Protein AF-A0A3B0Y5U3-F1 (afdb_monomer_lite)

Structure (mmCIF, N/CA/C/O backbone):
data_AF-A0A3B0Y5U3-F1
#
_entry.id   AF-A0A3B0Y5U3-F1
#
loop_
_atom_site.group_PDB
_atom_site.id
_atom_site.type_symbol
_atom_site.label_atom_id
_atom_site.label_alt_id
_atom_site.label_comp_id
_atom_site.label_asym_id
_atom_site.label_entity_id
_atom_site.label_seq_id
_atom_site.pdbx_PDB_ins_code
_atom_site.Cartn_x
_atom_site.Cartn_y
_atom_site.Cartn_z
_atom_site.occupancy
_atom_site.B_iso_or_equiv
_atom_site.auth_seq_id
_atom_site.auth_comp_id
_atom_site.auth_asym_id
_atom_site.auth_atom_id
_atom_site.pdbx_PDB_model_num
ATOM 1 N N . VAL A 1 1 ? -15.362 -13.382 -1.151 1.00 87.19 1 VAL A N 1
ATOM 2 C CA . VAL A 1 1 ? -14.802 -12.155 -0.515 1.00 87.19 1 VAL A CA 1
ATOM 3 C C . VAL A 1 1 ? -15.696 -11.663 0.615 1.00 87.19 1 VAL A C 1
ATOM 5 O O . VAL A 1 1 ? -15.343 -11.903 1.756 1.00 87.19 1 VAL A O 1
ATOM 8 N N . TYR A 1 2 ? -16.837 -11.000 0.360 1.00 92.44 2 TYR A N 1
ATOM 9 C CA . TYR A 1 2 ? -17.697 -10.547 1.468 1.00 92.44 2 TYR A CA 1
ATOM 10 C C . TYR A 1 2 ? -18.599 -11.666 1.997 1.00 92.44 2 TYR A C 1
ATOM 12 O O . TYR A 1 2 ? -18.431 -12.094 3.129 1.00 92.44 2 TYR A O 1
ATOM 20 N N . VAL A 1 3 ? -19.533 -12.159 1.175 1.00 92.25 3 VAL A N 1
ATOM 21 C CA . VAL A 1 3 ? -20.562 -13.111 1.629 1.00 92.25 3 VAL A CA 1
ATOM 22 C C . VAL A 1 3 ? -19.936 -14.424 2.082 1.00 92.25 3 VAL A C 1
ATOM 24 O O . VAL A 1 3 ? -20.122 -14.803 3.230 1.00 92.25 3 VAL A O 1
ATOM 27 N N . ASP A 1 4 ? -19.144 -15.066 1.223 1.00 89.12 4 ASP A N 1
ATOM 28 C CA . ASP A 1 4 ? -18.605 -16.409 1.488 1.00 89.12 4 ASP A CA 1
ATOM 29 C C . ASP A 1 4 ? -17.658 -16.474 2.699 1.00 89.12 4 ASP A C 1
ATOM 31 O O . ASP A 1 4 ? -17.556 -17.520 3.330 1.00 89.12 4 ASP A O 1
ATOM 35 N N . ASP A 1 5 ? -17.009 -15.356 3.052 1.00 88.31 5 ASP A N 1
ATOM 36 C CA . ASP A 1 5 ? -15.954 -15.323 4.071 1.00 88.31 5 ASP A CA 1
ATOM 37 C C . ASP A 1 5 ? -16.264 -14.321 5.192 1.00 88.31 5 ASP A C 1
ATOM 39 O O . ASP A 1 5 ? -16.547 -14.709 6.325 1.00 88.31 5 ASP A O 1
ATOM 43 N N . TYR A 1 6 ? -16.251 -13.015 4.892 1.00 89.31 6 TYR A N 1
ATOM 44 C CA . TYR A 1 6 ? -16.416 -11.966 5.904 1.00 89.31 6 TYR A CA 1
ATOM 45 C C . TYR A 1 6 ? -17.769 -12.042 6.625 1.00 89.31 6 TYR A C 1
ATOM 47 O O . TYR A 1 6 ? -17.821 -11.880 7.845 1.00 89.31 6 TYR A O 1
ATOM 55 N N . ASP A 1 7 ? -18.868 -12.310 5.910 1.00 90.31 7 ASP A N 1
ATOM 56 C CA . ASP A 1 7 ? -20.219 -12.349 6.482 1.00 90.31 7 ASP A CA 1
ATOM 57 C C . ASP A 1 7 ? -20.705 -13.754 6.877 1.00 90.31 7 ASP A C 1
ATOM 59 O O . ASP A 1 7 ? -21.615 -13.885 7.698 1.00 90.31 7 ASP A O 1
ATOM 63 N N . THR A 1 8 ? -20.019 -14.805 6.429 1.00 89.06 8 THR A N 1
ATOM 64 C CA . THR A 1 8 ? -20.356 -16.188 6.784 1.00 89.06 8 THR A CA 1
ATOM 65 C C . THR A 1 8 ? -19.788 -16.584 8.159 1.00 89.06 8 THR A C 1
ATOM 67 O O . THR A 1 8 ? -18.607 -16.356 8.442 1.00 89.06 8 THR A O 1
ATOM 70 N N . PRO A 1 9 ? -20.595 -17.186 9.058 1.00 86.12 9 PRO A N 1
ATOM 71 C CA . PRO A 1 9 ? -20.098 -17.770 10.304 1.00 86.12 9 PRO A CA 1
ATOM 72 C C . PRO A 1 9 ? -19.069 -18.879 10.050 1.00 86.12 9 PRO A C 1
ATOM 74 O O . PRO A 1 9 ? -19.321 -19.794 9.272 1.00 86.12 9 PRO A O 1
ATOM 77 N N . GLY A 1 10 ? -17.919 -18.808 10.726 1.00 84.69 10 GLY A N 1
ATOM 78 C CA . GLY A 1 10 ? -16.802 -19.738 10.516 1.00 84.69 10 GLY A CA 1
ATOM 79 C C . GLY A 1 10 ? -15.956 -19.457 9.268 1.00 84.69 10 GLY A C 1
ATOM 80 O O . GLY A 1 10 ? -14.992 -20.178 9.037 1.00 84.69 10 GLY A O 1
ATOM 81 N N . GLY A 1 11 ? -16.290 -18.424 8.484 1.00 88.06 11 GLY A N 1
ATOM 82 C CA . GLY A 1 11 ? -15.459 -17.950 7.380 1.00 88.06 11 GLY A CA 1
ATOM 83 C C . GLY A 1 11 ? -14.202 -17.221 7.861 1.00 88.06 11 GLY A C 1
ATOM 84 O O . GLY A 1 11 ? -14.152 -16.696 8.978 1.00 88.06 11 GLY A O 1
ATOM 85 N N . GLU A 1 12 ? -13.190 -17.167 6.996 1.00 90.12 12 GLU A N 1
ATOM 86 C CA . GLU A 1 12 ? -11.908 -16.512 7.263 1.00 90.12 12 GLU A CA 1
ATOM 87 C C . GLU A 1 12 ? -11.797 -15.217 6.439 1.00 90.12 12 GLU A C 1
ATOM 89 O O . GLU A 1 12 ? -11.626 -15.278 5.222 1.00 90.12 12 GLU A O 1
ATOM 94 N N . PRO A 1 13 ? -11.888 -14.022 7.059 1.00 92.50 13 PRO A N 1
ATOM 95 C CA . PRO A 1 13 ? -11.830 -12.758 6.332 1.00 92.50 13 PRO A CA 1
ATOM 96 C C . PRO A 1 13 ? -10.575 -12.613 5.465 1.00 92.50 13 PRO A C 1
ATOM 98 O O . PRO A 1 13 ? -9.446 -12.736 5.946 1.00 92.50 13 PRO A O 1
ATOM 101 N N . VAL A 1 14 ? -10.771 -12.275 4.190 1.00 95.00 14 VAL A N 1
ATOM 102 C CA . VAL A 1 14 ? -9.668 -11.995 3.263 1.00 95.00 14 VAL A CA 1
ATOM 103 C C . VAL A 1 14 ? -8.960 -10.703 3.685 1.00 95.00 14 VAL A C 1
ATOM 105 O O . VAL A 1 14 ? -9.567 -9.635 3.712 1.00 95.00 14 VAL A O 1
ATOM 108 N N . SER A 1 15 ? -7.659 -10.776 3.979 1.00 93.62 15 SER A N 1
ATOM 109 C CA . SER A 1 15 ? -6.876 -9.624 4.464 1.00 93.62 15 SER A CA 1
ATOM 110 C C . SER A 1 15 ? -6.509 -8.608 3.380 1.00 93.62 15 SER A C 1
ATOM 112 O O . SER A 1 15 ? -6.455 -7.413 3.651 1.00 93.62 15 SER A O 1
ATOM 114 N N . VAL A 1 16 ? -6.212 -9.071 2.165 1.00 96.56 16 VAL A N 1
ATOM 115 C CA . VAL A 1 16 ? -5.767 -8.225 1.049 1.00 96.56 16 VAL A CA 1
ATOM 116 C C . VAL A 1 16 ? -6.111 -8.887 -0.285 1.00 96.56 16 VAL A C 1
ATOM 118 O O . VAL A 1 16 ? -5.995 -10.105 -0.424 1.00 96.56 16 VAL A O 1
ATOM 121 N N . MET A 1 17 ? -6.502 -8.092 -1.277 1.00 97.44 17 MET A N 1
ATOM 122 C CA . MET A 1 17 ? -6.703 -8.526 -2.659 1.00 97.44 17 MET A CA 1
ATOM 123 C C . MET A 1 17 ? -5.540 -8.048 -3.529 1.00 97.44 17 MET A C 1
ATOM 125 O O . MET A 1 17 ? -5.291 -6.851 -3.645 1.00 97.44 17 MET A O 1
ATOM 129 N N . ILE A 1 18 ? -4.837 -8.981 -4.170 1.00 97.88 18 ILE A N 1
ATOM 130 C CA . ILE A 1 18 ? -3.712 -8.678 -5.063 1.00 97.88 18 ILE A CA 1
ATOM 131 C C . ILE A 1 18 ? -4.155 -8.898 -6.501 1.00 97.88 18 ILE A C 1
ATOM 133 O O . ILE A 1 18 ? -4.464 -10.019 -6.899 1.00 97.88 18 ILE A O 1
ATOM 137 N N . THR A 1 19 ? -4.181 -7.828 -7.287 1.00 96.69 19 THR A N 1
ATOM 138 C CA . THR A 1 19 ? -4.525 -7.902 -8.707 1.00 96.69 19 THR A CA 1
ATOM 139 C C . THR A 1 19 ? -3.265 -7.930 -9.562 1.00 96.69 19 THR A C 1
ATOM 141 O O . THR A 1 19 ? -2.277 -7.258 -9.267 1.00 96.69 19 THR A O 1
ATOM 144 N N . ASN A 1 20 ? -3.308 -8.683 -10.662 1.00 96.50 20 ASN A N 1
ATOM 145 C CA . ASN A 1 20 ? -2.277 -8.636 -11.699 1.00 96.50 20 ASN A CA 1
ATOM 146 C C . ASN A 1 20 ? -2.727 -7.776 -12.892 1.00 96.50 20 ASN A C 1
ATOM 148 O O . ASN A 1 20 ? -2.518 -8.142 -14.046 1.00 96.50 20 ASN A O 1
ATOM 152 N N . TYR A 1 21 ? -3.408 -6.665 -12.604 1.00 95.44 21 TYR A N 1
ATOM 153 C CA . TYR A 1 21 ? -3.869 -5.717 -13.611 1.00 95.44 21 TYR A CA 1
ATOM 154 C C . TYR A 1 21 ? -3.044 -4.435 -13.549 1.00 95.44 21 TYR A C 1
ATOM 156 O O . TYR A 1 21 ? -2.700 -3.943 -12.472 1.00 95.44 21 TYR A O 1
ATOM 164 N N . GLU A 1 22 ? -2.753 -3.900 -14.729 1.00 96.31 22 GLU A N 1
ATOM 165 C CA . GLU A 1 22 ? -2.208 -2.562 -14.902 1.00 96.31 22 GLU A CA 1
ATOM 166 C C . GLU A 1 22 ? -3.364 -1.634 -15.276 1.00 96.31 22 GLU A C 1
ATOM 168 O O . GLU A 1 22 ? -3.940 -1.758 -16.355 1.00 96.31 22 GLU A O 1
ATOM 173 N N . PHE A 1 23 ? -3.727 -0.739 -14.362 1.00 97.19 23 PHE A N 1
ATOM 174 C CA . PHE A 1 23 ? -4.814 0.212 -14.549 1.00 97.19 23 PHE A CA 1
ATOM 175 C C . PHE A 1 23 ? -4.313 1.458 -15.283 1.00 97.19 23 PHE A C 1
ATOM 177 O O . PHE A 1 23 ? -3.208 1.949 -15.032 1.00 97.19 23 PHE A O 1
ATOM 184 N N . GLY A 1 24 ? -5.138 1.986 -16.183 1.00 95.81 24 GLY A N 1
ATOM 185 C CA . GLY A 1 24 ? -4.954 3.262 -16.858 1.00 95.81 24 GLY A CA 1
ATOM 186 C C . GLY A 1 24 ? -5.886 4.359 -16.337 1.00 95.81 24 GLY A C 1
ATOM 187 O O . GLY A 1 24 ? -6.681 4.173 -15.417 1.00 95.81 24 GLY A O 1
ATOM 188 N N . ARG A 1 25 ? -5.798 5.537 -16.966 1.00 93.94 25 ARG A N 1
ATOM 189 C CA . ARG A 1 25 ? -6.647 6.703 -16.655 1.00 93.94 25 ARG A CA 1
ATOM 190 C C . ARG A 1 25 ? -8.018 6.683 -17.345 1.00 93.94 25 ARG A C 1
ATOM 192 O O . ARG A 1 25 ? -8.813 7.606 -17.170 1.00 93.94 25 ARG A O 1
ATOM 199 N N . GLU A 1 26 ? -8.266 5.685 -18.186 1.00 95.38 26 GLU A N 1
ATOM 200 C CA . GLU A 1 26 ? -9.465 5.595 -19.018 1.00 95.38 26 GLU A CA 1
ATOM 201 C C . GLU A 1 26 ? -10.708 5.224 -18.196 1.00 95.38 26 GLU A C 1
ATOM 203 O O . GLU A 1 26 ? -10.628 4.653 -17.109 1.00 95.38 26 GLU A O 1
ATOM 208 N N . ALA A 1 27 ? -11.893 5.555 -18.717 1.00 96.12 27 ALA A N 1
ATOM 209 C CA . ALA A 1 27 ? -13.147 5.400 -17.977 1.00 96.12 27 ALA A CA 1
ATOM 210 C C . ALA A 1 27 ? -13.443 3.966 -17.476 1.00 96.12 27 ALA A C 1
ATOM 212 O O . ALA A 1 27 ? -13.911 3.861 -16.340 1.00 96.12 27 ALA A O 1
ATOM 213 N N . PRO A 1 28 ? -13.188 2.885 -18.246 1.00 97.06 28 PRO A N 1
ATOM 214 C CA . PRO A 1 28 ? -13.412 1.518 -17.769 1.00 97.06 28 PRO A CA 1
ATOM 215 C C . PRO A 1 28 ? -12.539 1.156 -16.563 1.00 97.06 28 PRO A C 1
ATOM 217 O O . PRO A 1 28 ? -13.046 0.588 -15.600 1.00 97.06 28 PRO A O 1
ATOM 220 N N . ASP A 1 29 ? -11.264 1.549 -16.580 1.00 97.31 29 ASP A N 1
ATOM 221 C CA . ASP A 1 29 ? -10.312 1.228 -15.513 1.00 97.31 29 ASP A CA 1
ATOM 222 C C . ASP A 1 29 ? -10.658 1.975 -14.223 1.00 97.31 29 ASP A C 1
ATOM 224 O O . ASP A 1 29 ? -10.699 1.373 -13.153 1.00 97.31 29 ASP A O 1
ATOM 228 N N . ILE A 1 30 ? -10.997 3.267 -14.318 1.00 97.88 30 ILE A N 1
ATOM 229 C CA . ILE A 1 30 ? -11.459 4.039 -13.154 1.00 97.88 30 ILE A CA 1
ATOM 230 C C . ILE A 1 30 ? -12.793 3.497 -12.617 1.00 97.88 30 ILE A C 1
ATOM 232 O O . ILE A 1 30 ? -13.001 3.467 -11.403 1.00 97.88 30 ILE A O 1
ATOM 236 N N . GLY A 1 31 ? -13.691 3.048 -13.500 1.00 97.94 31 GLY A N 1
ATOM 237 C CA . GLY A 1 31 ? -14.929 2.375 -13.104 1.00 97.94 31 GLY A CA 1
ATOM 238 C C . GLY A 1 31 ? -14.650 1.104 -12.302 1.00 97.94 31 GLY A C 1
ATOM 239 O O . GLY A 1 31 ? -15.156 0.959 -11.193 1.00 97.94 31 GLY A O 1
ATOM 240 N N . LEU A 1 32 ? -13.760 0.244 -12.805 1.00 97.88 32 LEU A N 1
ATOM 241 C CA . LEU A 1 32 ? -13.356 -0.979 -12.116 1.00 97.88 32 LEU A CA 1
ATOM 242 C C . LEU A 1 32 ? -12.674 -0.688 -10.771 1.00 97.88 32 LEU A C 1
ATOM 244 O O . LEU A 1 32 ? -13.000 -1.337 -9.781 1.00 97.88 32 LEU A O 1
ATOM 248 N N . LEU A 1 33 ? -11.781 0.306 -10.699 1.00 98.12 33 LEU A N 1
ATOM 249 C CA . LEU A 1 33 ? -11.174 0.736 -9.432 1.00 98.12 33 LEU A CA 1
ATOM 250 C C . LEU A 1 33 ? -12.225 1.206 -8.419 1.00 98.12 33 LEU A C 1
ATOM 252 O O . LEU A 1 33 ? -12.096 0.907 -7.236 1.00 98.12 33 LEU A O 1
ATOM 256 N N . THR A 1 34 ? -13.271 1.896 -8.879 1.00 98.06 34 THR A N 1
ATOM 257 C CA . THR A 1 34 ? -14.379 2.359 -8.028 1.00 98.06 34 THR A CA 1
ATOM 258 C C . THR A 1 34 ? -15.200 1.192 -7.480 1.00 98.06 34 THR A C 1
ATOM 260 O O . THR A 1 34 ? -15.571 1.179 -6.307 1.00 98.06 34 THR A O 1
ATOM 263 N N . ASP A 1 35 ? -15.489 0.187 -8.303 1.00 97.62 35 ASP A N 1
ATOM 264 C CA . ASP A 1 35 ? -16.240 -0.984 -7.848 1.00 97.62 35 ASP A CA 1
ATOM 265 C C . ASP A 1 35 ? -15.396 -1.861 -6.914 1.00 97.62 35 ASP A C 1
ATOM 267 O O . ASP A 1 35 ? -15.876 -2.293 -5.863 1.00 97.62 35 ASP A O 1
ATOM 271 N N . LEU A 1 36 ? -14.108 -2.041 -7.228 1.00 97.62 36 LEU A N 1
ATOM 272 C CA . LEU A 1 36 ? -13.156 -2.722 -6.351 1.00 97.62 36 LEU A CA 1
ATOM 273 C C . LEU A 1 36 ? -13.003 -1.998 -5.012 1.00 97.62 36 LEU A C 1
ATOM 275 O O . LEU A 1 36 ? -12.998 -2.663 -3.980 1.00 97.62 36 LEU A O 1
ATOM 279 N N . SER A 1 37 ? -12.925 -0.663 -4.998 1.00 97.62 37 SER A N 1
ATOM 280 C CA . SER A 1 37 ? -12.780 0.104 -3.757 1.00 97.62 37 SER A CA 1
ATOM 281 C C . SER A 1 37 ? -13.993 -0.050 -2.842 1.00 97.62 37 SER A C 1
ATOM 283 O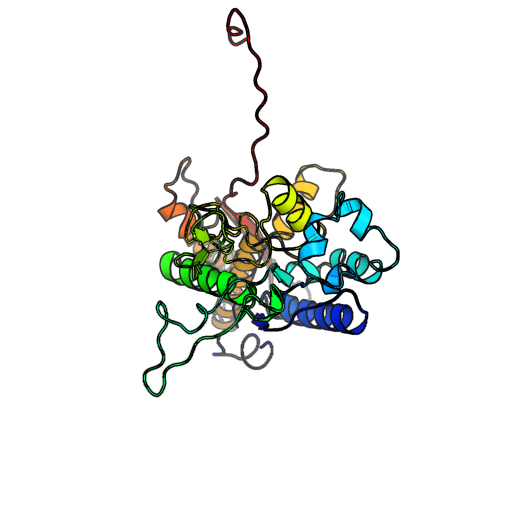 O . SER A 1 37 ? -13.826 -0.180 -1.635 1.00 97.62 37 SER A O 1
ATOM 285 N N . ARG A 1 38 ? -15.208 -0.107 -3.401 1.00 97.56 38 ARG A N 1
ATOM 286 C CA . ARG A 1 38 ? -16.442 -0.348 -2.632 1.00 97.56 38 ARG A CA 1
ATOM 287 C C . ARG A 1 38 ? -16.460 -1.737 -2.000 1.00 97.56 38 ARG A C 1
ATOM 289 O O . ARG A 1 38 ? -16.787 -1.876 -0.825 1.00 97.56 38 ARG A O 1
ATOM 296 N N . ILE A 1 39 ? -16.081 -2.765 -2.764 1.00 96.50 39 ILE A N 1
ATOM 297 C CA . ILE A 1 39 ? -15.982 -4.143 -2.254 1.00 96.50 39 ILE A CA 1
ATOM 298 C C . ILE A 1 39 ? -14.911 -4.222 -1.159 1.00 96.50 39 ILE A C 1
ATOM 300 O O . ILE A 1 39 ? -15.146 -4.804 -0.100 1.00 96.50 39 ILE A O 1
ATOM 304 N N . ALA A 1 40 ? -13.755 -3.603 -1.400 1.00 97.19 40 ALA A N 1
ATOM 305 C CA . ALA A 1 40 ? -12.638 -3.533 -0.468 1.00 97.19 40 ALA A CA 1
ATOM 306 C C . ALA A 1 40 ? -13.021 -2.840 0.844 1.00 97.19 40 ALA A C 1
ATOM 308 O O . ALA A 1 40 ? -12.714 -3.348 1.921 1.00 97.19 40 ALA A O 1
ATOM 309 N N . ALA A 1 41 ? -13.730 -1.714 0.756 1.00 96.50 41 ALA A N 1
ATOM 310 C CA . ALA A 1 41 ? -14.202 -0.965 1.910 1.00 96.50 41 ALA A CA 1
ATOM 311 C C . ALA A 1 41 ? -15.227 -1.759 2.727 1.00 96.50 41 ALA A C 1
ATOM 313 O O . ALA A 1 41 ? -15.111 -1.817 3.948 1.00 96.50 41 ALA A O 1
ATOM 314 N N . ALA A 1 42 ? -16.178 -2.425 2.063 1.00 95.69 42 ALA A N 1
ATOM 315 C CA . ALA A 1 42 ? -17.191 -3.240 2.729 1.00 95.69 42 ALA A CA 1
ATOM 316 C C . ALA A 1 42 ? -16.597 -4.473 3.433 1.00 95.69 42 ALA A C 1
ATOM 318 O O . ALA A 1 42 ? -17.035 -4.829 4.523 1.00 95.69 42 ALA A O 1
ATOM 319 N N . ALA A 1 43 ? -15.603 -5.127 2.825 1.00 95.44 43 ALA A N 1
ATOM 320 C CA . ALA A 1 43 ? -14.962 -6.324 3.377 1.00 95.44 43 ALA A CA 1
ATOM 321 C C . ALA A 1 43 ? -13.747 -6.026 4.276 1.00 95.44 43 ALA A C 1
ATOM 323 O O . ALA A 1 43 ? -13.122 -6.961 4.780 1.00 95.44 43 ALA A O 1
ATOM 324 N N . HIS A 1 44 ? -13.382 -4.750 4.456 1.00 96.44 44 HIS A N 1
ATOM 325 C CA . HIS A 1 44 ? -12.127 -4.339 5.093 1.00 96.44 44 HIS A CA 1
ATOM 326 C C . HIS A 1 44 ? -10.919 -5.092 4.510 1.00 96.44 44 HIS A C 1
ATOM 328 O O . HIS A 1 44 ? -10.151 -5.734 5.220 1.00 96.44 44 HIS A O 1
ATOM 334 N N . CYS A 1 45 ? -10.798 -5.078 3.186 1.00 96.19 45 CYS A N 1
ATOM 335 C CA . CYS A 1 45 ? -9.823 -5.869 2.446 1.00 96.19 45 CYS A CA 1
ATOM 336 C C . CYS A 1 45 ? -9.168 -4.991 1.373 1.00 96.19 45 CYS A C 1
ATOM 338 O O . CYS A 1 45 ? -9.703 -4.898 0.266 1.00 96.19 45 CYS A O 1
ATOM 340 N N . PRO A 1 46 ? -8.048 -4.306 1.678 1.00 97.62 46 PRO A N 1
ATOM 341 C CA . PRO A 1 46 ? -7.387 -3.435 0.712 1.00 97.62 46 PRO A CA 1
ATOM 342 C C . PRO A 1 46 ? -7.042 -4.157 -0.597 1.00 97.62 46 PRO A C 1
ATOM 344 O O . PRO A 1 46 ? -6.644 -5.322 -0.593 1.00 97.62 46 PRO A O 1
ATOM 347 N N . VAL A 1 47 ? -7.172 -3.450 -1.717 1.00 98.19 47 VAL A N 1
ATOM 348 C CA . VAL A 1 47 ? -6.873 -3.931 -3.069 1.00 98.19 47 VAL A CA 1
ATOM 349 C C . VAL A 1 47 ? -5.582 -3.294 -3.551 1.00 98.19 47 VAL A C 1
ATOM 351 O O . VAL A 1 47 ? -5.438 -2.072 -3.548 1.00 98.19 47 VAL A O 1
ATOM 354 N N . LEU A 1 48 ? -4.659 -4.120 -4.026 1.00 98.44 48 LEU A N 1
ATOM 355 C CA . LEU A 1 48 ? -3.434 -3.667 -4.661 1.00 98.44 48 LEU A CA 1
ATOM 356 C C . LEU A 1 48 ? -3.472 -3.961 -6.165 1.00 98.44 48 LEU A C 1
ATOM 358 O O . LEU A 1 48 ? -3.864 -5.047 -6.599 1.00 98.44 48 LEU A O 1
ATOM 362 N N . GLY A 1 49 ? -3.037 -2.992 -6.961 1.00 98.00 49 GLY A N 1
ATOM 363 C CA . GLY A 1 49 ? -2.865 -3.107 -8.407 1.00 98.00 49 GLY A CA 1
ATOM 364 C C . GLY A 1 49 ? -1.647 -2.335 -8.888 1.00 98.00 49 GLY A C 1
ATOM 365 O O . GLY A 1 49 ? -0.854 -1.856 -8.071 1.00 98.00 49 GLY A O 1
ATOM 366 N N . ALA A 1 50 ? -1.486 -2.222 -10.204 1.00 97.75 50 ALA A N 1
ATOM 367 C CA . ALA A 1 50 ? -0.388 -1.480 -10.814 1.00 97.75 50 ALA A CA 1
ATOM 368 C C . ALA A 1 50 ? -0.869 -0.291 -11.635 1.00 97.75 50 ALA A C 1
ATOM 370 O O . ALA A 1 50 ? -1.967 -0.314 -12.188 1.00 97.75 50 ALA A O 1
ATOM 371 N N . ALA A 1 51 ? -0.008 0.715 -11.759 1.00 97.00 51 ALA A N 1
ATOM 372 C CA . ALA A 1 51 ? -0.147 1.787 -12.732 1.00 97.00 51 ALA A CA 1
ATOM 373 C C . ALA A 1 51 ? 1.068 1.777 -13.665 1.00 97.00 51 ALA A C 1
ATOM 375 O O . ALA A 1 51 ? 2.210 1.841 -13.215 1.00 97.00 51 ALA A O 1
ATOM 376 N N . GLY A 1 52 ? 0.821 1.703 -14.970 1.00 92.94 52 GLY A N 1
ATOM 377 C CA . GLY A 1 52 ? 1.878 1.737 -15.979 1.00 92.94 52 GLY A CA 1
ATOM 378 C C . GLY A 1 52 ? 1.972 3.070 -16.706 1.00 92.94 52 GLY A C 1
ATOM 379 O O . GLY A 1 52 ? 1.254 4.030 -16.428 1.00 92.94 52 GLY A O 1
ATOM 380 N N . HIS A 1 53 ? 2.837 3.122 -17.714 1.00 93.62 53 HIS A N 1
ATOM 381 C CA . HIS A 1 53 ? 3.074 4.328 -18.512 1.00 93.62 53 HIS A CA 1
ATOM 382 C C . HIS A 1 53 ? 1.811 4.852 -19.223 1.00 93.62 53 HIS A C 1
ATOM 384 O O . HIS A 1 53 ? 1.646 6.064 -19.381 1.00 93.62 53 HIS A O 1
ATOM 390 N N . LYS A 1 54 ? 0.875 3.961 -19.583 1.00 94.69 54 LYS A N 1
ATOM 391 C CA . LYS A 1 54 ? -0.419 4.327 -20.182 1.00 94.69 54 LYS A CA 1
ATOM 392 C C . LYS A 1 54 ? -1.299 5.142 -19.239 1.00 94.69 54 LYS A C 1
ATOM 394 O O . LYS A 1 54 ? -2.044 5.997 -19.714 1.00 94.69 54 LYS A O 1
ATOM 399 N N . PHE A 1 55 ? -1.182 4.935 -17.924 1.00 96.88 55 PHE A N 1
ATOM 400 C CA . PHE A 1 55 ? -1.867 5.767 -16.936 1.00 96.88 55 PHE A CA 1
ATOM 401 C C . PHE A 1 55 ? -1.503 7.240 -17.137 1.00 96.88 55 PHE A C 1
ATOM 403 O O . PHE A 1 55 ? -2.371 8.106 -17.140 1.00 96.88 55 PHE A O 1
ATOM 410 N N . PHE A 1 56 ? -0.224 7.504 -17.400 1.00 96.19 56 PHE A N 1
ATOM 411 C CA . PHE A 1 56 ? 0.332 8.838 -17.596 1.00 96.19 56 PHE A CA 1
ATOM 412 C C . PHE A 1 56 ? 0.293 9.298 -19.060 1.00 96.19 56 PHE A C 1
ATOM 414 O O . PHE A 1 56 ? 1.072 10.165 -19.446 1.00 96.19 56 PHE A O 1
ATOM 421 N N . GLY A 1 57 ? -0.541 8.688 -19.912 1.00 93.94 57 GLY A N 1
ATOM 422 C CA . GLY A 1 57 ? -0.641 9.039 -21.333 1.00 93.94 57 GLY A CA 1
ATOM 423 C C . GLY A 1 57 ? 0.682 8.922 -22.101 1.00 93.94 57 GLY A C 1
ATOM 424 O O . GLY A 1 57 ? 0.906 9.678 -23.048 1.00 93.94 57 GLY A O 1
ATOM 425 N N . LYS A 1 58 ? 1.589 8.037 -21.663 1.00 94.50 58 LYS A N 1
ATOM 426 C CA . LYS A 1 58 ? 2.907 7.821 -22.274 1.00 94.50 58 LYS A CA 1
ATOM 427 C C . LYS A 1 58 ? 2.943 6.551 -23.107 1.00 94.50 58 LYS A C 1
ATOM 429 O O . LYS A 1 58 ? 2.280 5.567 -22.778 1.00 94.50 58 LYS A O 1
ATOM 434 N N . SER A 1 59 ? 3.751 6.565 -24.168 1.00 91.06 59 SER A N 1
ATOM 435 C CA . SER A 1 59 ? 3.927 5.402 -25.043 1.00 91.06 59 SER A CA 1
ATOM 436 C C . SER A 1 59 ? 4.940 4.402 -24.483 1.00 91.06 59 SER A C 1
ATOM 438 O O . SER A 1 59 ? 4.746 3.201 -24.643 1.00 91.06 59 SER A O 1
ATOM 440 N N . SER A 1 60 ? 5.948 4.895 -23.754 1.00 90.25 60 SER A N 1
ATOM 441 C CA . SER A 1 60 ? 6.930 4.094 -23.013 1.00 90.25 60 SER A CA 1
ATOM 442 C C . SER A 1 60 ? 7.094 4.581 -21.569 1.00 90.25 60 SER A C 1
ATOM 444 O O . SER A 1 60 ? 6.894 5.758 -21.255 1.00 90.25 60 SER A O 1
ATOM 446 N N . VAL A 1 61 ? 7.522 3.672 -20.693 1.00 89.94 61 VAL A N 1
ATOM 447 C CA . VAL A 1 61 ? 7.920 3.950 -19.305 1.00 89.94 61 VAL A CA 1
ATOM 448 C C . VAL A 1 61 ? 9.101 4.926 -19.215 1.00 89.94 61 VAL A C 1
ATOM 450 O O . VAL A 1 61 ? 9.150 5.745 -18.299 1.00 89.94 61 VAL A O 1
ATOM 453 N N . ASP A 1 62 ? 9.972 4.959 -20.229 1.00 88.50 62 ASP A N 1
ATOM 454 C CA . ASP A 1 62 ? 11.123 5.875 -20.315 1.00 88.50 62 ASP A CA 1
ATOM 455 C C . ASP A 1 62 ? 10.715 7.352 -20.441 1.00 88.50 62 ASP A C 1
ATOM 457 O O . ASP A 1 62 ? 11.532 8.269 -20.311 1.00 88.50 62 ASP A O 1
ATOM 461 N N . GLU A 1 63 ? 9.441 7.616 -20.733 1.00 91.38 63 GLU A N 1
ATOM 462 C CA . GLU A 1 63 ? 8.893 8.966 -20.779 1.00 91.38 63 GLU A CA 1
ATOM 463 C C . GLU A 1 63 ? 8.377 9.461 -19.426 1.00 91.38 63 GLU A C 1
ATOM 465 O O . GLU A 1 63 ? 8.140 10.664 -19.288 1.00 91.38 63 GLU A O 1
ATOM 470 N N . LEU A 1 64 ? 8.213 8.585 -18.427 1.00 90.94 64 LEU A N 1
ATOM 471 C CA . LEU A 1 64 ? 7.758 8.985 -17.093 1.00 90.94 64 LEU A CA 1
ATOM 472 C C . LEU A 1 64 ? 8.728 9.964 -16.421 1.00 90.94 64 LEU A C 1
ATOM 474 O O . LEU A 1 64 ? 8.267 11.018 -15.976 1.00 90.94 64 LEU A O 1
ATOM 478 N N . PRO A 1 65 ? 10.061 9.737 -16.427 1.00 89.44 65 PRO A N 1
ATOM 479 C CA . PRO A 1 65 ? 11.003 10.696 -15.848 1.00 89.44 65 PRO A CA 1
ATOM 480 C C . PRO A 1 65 ? 10.986 12.073 -16.534 1.00 89.44 65 PRO A C 1
ATOM 482 O O . PRO A 1 65 ? 11.407 13.064 -15.935 1.00 89.44 65 PRO A O 1
ATOM 485 N N . LYS A 1 66 ? 10.485 12.151 -17.779 1.00 91.62 66 LYS A N 1
ATOM 486 C CA . LYS A 1 66 ? 10.395 13.389 -18.573 1.00 91.62 66 LYS A CA 1
ATOM 487 C C . LYS A 1 66 ? 9.223 14.285 -18.152 1.00 91.62 66 LYS A C 1
ATOM 489 O O . LYS A 1 66 ? 9.129 15.421 -18.609 1.00 91.62 66 LYS A O 1
ATOM 494 N N . ILE A 1 67 ? 8.314 13.806 -17.302 1.00 92.25 67 ILE A N 1
ATOM 495 C CA . ILE A 1 67 ? 7.235 14.626 -16.739 1.00 92.25 67 ILE A CA 1
ATOM 496 C C . ILE A 1 67 ? 7.841 15.491 -15.636 1.00 92.25 67 ILE A C 1
ATOM 498 O O . ILE A 1 67 ? 8.027 15.010 -14.530 1.00 92.25 67 ILE A O 1
ATOM 502 N N . HIS A 1 68 ? 8.201 16.744 -15.913 1.00 88.44 68 HIS A N 1
ATOM 503 C CA . HIS A 1 68 ? 8.897 17.595 -14.933 1.00 88.44 68 HIS A CA 1
ATOM 504 C C . HIS A 1 68 ? 8.105 17.855 -13.648 1.00 88.44 68 HIS A C 1
ATOM 506 O O . HIS A 1 68 ? 8.680 17.771 -12.574 1.00 88.44 68 HIS A O 1
ATOM 512 N N . ASP A 1 69 ? 6.804 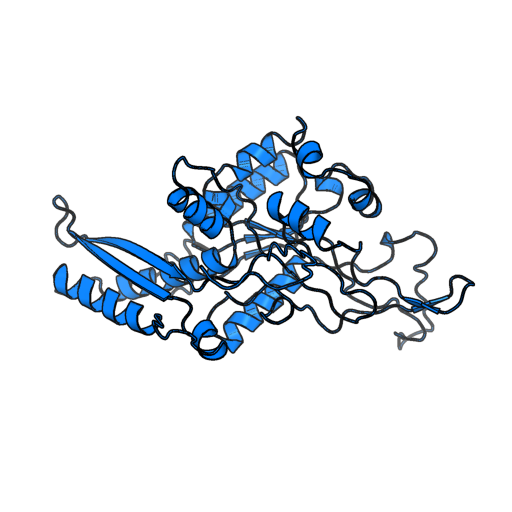18.118 -13.761 1.00 92.00 69 ASP A N 1
ATOM 513 C CA . ASP A 1 69 ? 5.924 18.400 -12.627 1.00 92.00 69 ASP A CA 1
ATOM 514 C C . ASP A 1 69 ? 4.725 17.458 -12.682 1.00 92.00 69 ASP A C 1
ATOM 516 O O . ASP A 1 69 ? 3.813 17.635 -13.497 1.00 92.00 69 ASP A O 1
ATOM 520 N N . LEU A 1 70 ? 4.762 16.414 -11.852 1.00 93.75 70 LEU A N 1
ATOM 521 C CA . LEU A 1 70 ? 3.713 15.404 -11.837 1.00 93.75 70 LEU A CA 1
ATOM 522 C C . LEU A 1 70 ? 2.390 15.968 -11.309 1.00 93.75 70 LEU A C 1
ATOM 524 O O . LEU A 1 70 ? 1.335 15.620 -11.835 1.00 93.75 70 LEU A O 1
ATOM 528 N N . ALA A 1 71 ? 2.429 16.856 -10.314 1.00 92.12 71 ALA A N 1
ATOM 529 C CA . ALA A 1 71 ? 1.225 17.426 -9.723 1.00 92.12 71 ALA A CA 1
ATOM 530 C C . ALA A 1 71 ? 0.438 18.214 -10.777 1.00 92.12 71 ALA A C 1
ATOM 532 O O . ALA A 1 71 ? -0.711 17.883 -11.065 1.00 92.12 71 ALA A O 1
ATOM 533 N N . ASN A 1 72 ? 1.090 19.166 -11.448 1.00 94.44 72 ASN A N 1
ATOM 534 C CA . ASN A 1 72 ? 0.471 19.941 -12.524 1.00 94.44 72 ASN A CA 1
ATOM 535 C C . ASN A 1 72 ? 0.101 19.074 -13.737 1.00 94.44 72 ASN A C 1
ATOM 537 O O . ASN A 1 72 ? -0.888 19.339 -14.423 1.00 94.44 72 ASN A O 1
ATOM 541 N N . TYR A 1 73 ? 0.864 18.015 -14.018 1.00 95.00 73 TYR A N 1
ATOM 542 C CA . TYR A 1 73 ? 0.536 17.077 -15.090 1.00 95.00 73 TYR A CA 1
ATOM 543 C C . TYR A 1 73 ? -0.795 16.350 -14.843 1.00 95.00 73 TYR A C 1
ATOM 545 O O . TYR A 1 73 ? -1.621 16.245 -15.752 1.00 95.00 73 TYR A O 1
ATOM 553 N N . MET A 1 74 ? -1.029 15.916 -13.604 1.00 94.44 74 MET A N 1
ATOM 554 C CA . MET A 1 74 ? -2.256 15.235 -13.180 1.00 94.44 74 MET A CA 1
ATOM 555 C C . MET A 1 74 ? -3.437 16.203 -13.008 1.00 94.44 74 MET A C 1
ATOM 557 O O . MET A 1 74 ? -4.575 15.766 -12.843 1.00 94.44 74 MET A O 1
ATOM 561 N N . GLU A 1 75 ? -3.205 17.519 -13.100 1.00 93.75 75 GLU A N 1
ATOM 562 C CA . GLU A 1 75 ? -4.270 18.522 -13.076 1.00 93.75 75 GLU A CA 1
ATOM 563 C C . GLU A 1 75 ? -5.037 18.651 -14.409 1.00 93.75 75 GLU A C 1
ATOM 565 O O . GLU A 1 75 ? -6.113 19.252 -14.447 1.00 93.75 75 GLU A O 1
ATOM 570 N N . ARG A 1 76 ? -4.552 18.037 -15.494 1.00 95.56 76 ARG A N 1
ATOM 571 C CA . ARG A 1 76 ? -5.180 18.096 -16.827 1.00 95.56 76 ARG A CA 1
ATOM 572 C C . ARG A 1 76 ? -6.581 17.472 -16.862 1.00 95.56 76 ARG A C 1
ATOM 574 O O . ARG A 1 76 ? -6.907 16.576 -16.085 1.00 95.56 76 ARG A O 1
ATOM 581 N N . ALA A 1 77 ? -7.384 17.892 -17.845 1.00 95.62 77 ALA A N 1
ATOM 582 C CA . ALA A 1 77 ? -8.763 17.426 -18.036 1.00 95.62 77 ALA A CA 1
ATOM 583 C C . ALA A 1 77 ? -8.882 15.897 -18.207 1.00 95.62 77 ALA A C 1
ATOM 585 O O . ALA A 1 77 ? -9.855 15.294 -17.760 1.00 95.62 77 ALA A O 1
ATOM 586 N N . GLU A 1 78 ? -7.865 15.260 -18.789 1.00 95.25 78 GLU A N 1
ATOM 587 C CA . GLU A 1 78 ? -7.795 13.804 -18.974 1.00 95.25 78 GLU A CA 1
ATOM 588 C C . GLU A 1 78 ? -7.842 13.017 -17.651 1.00 95.25 78 GLU A C 1
ATOM 590 O O . GLU A 1 78 ? -8.240 11.856 -17.646 1.00 95.25 78 GLU A O 1
ATOM 595 N N . TYR A 1 79 ? -7.487 13.646 -16.524 1.00 97.06 79 TYR A N 1
ATOM 596 C CA . TYR A 1 79 ? -7.465 13.027 -15.195 1.00 97.06 79 TYR A CA 1
ATOM 597 C C . TYR A 1 79 ? -8.676 13.393 -14.332 1.00 97.06 79 TYR A C 1
ATOM 599 O O . TYR A 1 79 ? -8.703 13.042 -13.156 1.00 97.06 79 TYR A O 1
ATOM 607 N N . LEU A 1 80 ? -9.703 14.068 -14.866 1.00 96.81 80 LEU A N 1
ATOM 608 C CA . LEU A 1 80 ? -10.877 14.469 -14.071 1.00 96.81 80 LEU A CA 1
ATOM 609 C C . LEU A 1 80 ? -11.549 13.282 -13.362 1.00 96.81 80 LEU A C 1
ATOM 611 O O . LEU A 1 80 ? -11.918 13.393 -12.196 1.00 96.81 80 LEU A O 1
ATOM 615 N N . ARG A 1 81 ? -11.649 12.128 -14.034 1.00 96.75 81 ARG A N 1
ATOM 616 C CA . ARG A 1 81 ? -12.189 10.894 -13.437 1.00 96.75 81 ARG A CA 1
ATOM 617 C C . ARG A 1 81 ? -11.299 10.358 -12.322 1.00 96.75 81 ARG A C 1
ATOM 619 O O . ARG A 1 81 ? -11.808 9.983 -11.274 1.00 96.75 81 ARG A O 1
ATOM 626 N N . TRP A 1 82 ? -9.984 10.361 -12.539 1.00 97.62 82 TRP A N 1
ATOM 627 C CA . TRP A 1 82 ? -9.012 9.968 -11.523 1.00 97.62 82 TRP A CA 1
ATOM 628 C C . TRP A 1 82 ? -9.110 10.862 -10.286 1.00 97.62 82 TRP A C 1
ATOM 630 O O . TRP A 1 82 ? -9.214 10.350 -9.180 1.00 97.62 82 TRP A O 1
ATOM 640 N N . LYS A 1 83 ? -9.172 12.188 -10.457 1.00 96.69 83 LYS A N 1
ATOM 641 C CA . LYS A 1 83 ? -9.354 13.124 -9.337 1.00 96.69 83 LYS A CA 1
ATOM 642 C C . LYS A 1 83 ? -10.637 12.841 -8.558 1.00 96.69 83 LYS A C 1
ATOM 644 O O . LYS A 1 83 ? -10.570 12.699 -7.344 1.00 96.69 83 LYS A O 1
ATOM 649 N N . GLY A 1 84 ? -11.765 12.688 -9.256 1.00 96.81 84 GLY A N 1
ATOM 650 C CA . GLY A 1 84 ? -13.042 12.361 -8.616 1.00 96.81 84 GLY A CA 1
ATOM 651 C C . GLY A 1 84 ? -13.004 11.030 -7.860 1.00 96.81 84 GLY A C 1
ATOM 652 O O . GLY A 1 84 ? -13.540 10.933 -6.762 1.00 96.81 84 GLY A O 1
ATOM 653 N N . PHE A 1 85 ? -12.313 10.018 -8.395 1.00 98.06 85 PHE A N 1
ATOM 654 C CA . PHE A 1 85 ? -12.090 8.756 -7.686 1.00 98.06 85 PHE A CA 1
ATOM 655 C C . PHE A 1 85 ? -11.254 8.951 -6.412 1.00 98.06 85 PHE A C 1
ATOM 657 O O . PHE A 1 85 ? -11.645 8.470 -5.355 1.00 98.06 85 PHE A O 1
ATOM 664 N N . ARG A 1 86 ? -10.152 9.709 -6.475 1.00 97.75 86 ARG A N 1
ATOM 665 C CA . ARG A 1 86 ? -9.283 9.974 -5.313 1.00 97.75 86 ARG A CA 1
ATOM 666 C C . ARG A 1 86 ? -9.953 10.778 -4.195 1.00 97.75 86 ARG A C 1
ATOM 668 O O . ARG A 1 86 ? -9.475 10.749 -3.064 1.00 97.75 86 ARG A O 1
ATOM 675 N N . GLU A 1 87 ? -11.006 11.526 -4.508 1.00 96.56 87 GLU A N 1
ATOM 676 C CA . GLU A 1 87 ? -11.819 12.254 -3.524 1.00 96.56 87 GLU A CA 1
ATOM 677 C C . GLU A 1 87 ? -12.841 11.345 -2.821 1.00 96.56 87 GLU A C 1
ATOM 679 O O . GLU A 1 87 ? -13.369 11.711 -1.773 1.00 96.56 87 GLU A O 1
ATOM 684 N N . SER A 1 88 ? -13.098 10.145 -3.354 1.00 96.19 88 SER A N 1
ATOM 685 C CA . SER A 1 88 ? -13.953 9.151 -2.706 1.00 96.19 88 SER A CA 1
ATOM 686 C C . SER A 1 88 ? -13.314 8.616 -1.427 1.00 96.19 88 SER A C 1
ATOM 688 O O . SER A 1 88 ? -12.111 8.349 -1.373 1.00 96.19 88 SER A O 1
ATOM 690 N N . GLU A 1 89 ? -14.136 8.382 -0.408 1.00 95.25 89 GLU A N 1
ATOM 691 C CA . GLU A 1 89 ? -13.704 7.773 0.848 1.00 95.25 89 GLU A CA 1
ATOM 692 C C . GLU A 1 89 ? -13.159 6.346 0.650 1.00 95.25 89 GLU A C 1
ATOM 694 O O . GLU A 1 89 ? -12.150 5.978 1.255 1.00 95.25 89 GLU A O 1
ATOM 699 N N . ASP A 1 90 ? -13.767 5.570 -0.250 1.00 97.44 90 ASP A N 1
ATOM 700 C CA . ASP A 1 90 ? -13.411 4.167 -0.484 1.00 97.44 90 ASP A CA 1
ATOM 701 C C . ASP A 1 90 ? -12.041 4.009 -1.159 1.00 97.44 90 ASP A C 1
ATOM 703 O O . ASP A 1 90 ? -11.385 2.976 -1.008 1.00 97.44 90 ASP A O 1
ATOM 707 N N . SER A 1 91 ? -11.554 5.045 -1.854 1.00 97.75 91 SER A N 1
ATOM 708 C CA . SER A 1 91 ? -10.257 5.029 -2.552 1.00 97.75 91 SER A CA 1
ATOM 709 C C . SER A 1 91 ? -9.058 4.799 -1.615 1.00 97.75 91 SER A C 1
ATOM 711 O O . SER A 1 91 ? -7.985 4.378 -2.060 1.00 97.75 91 SER A O 1
ATOM 713 N N . ARG A 1 92 ? -9.246 4.976 -0.297 1.00 97.56 92 ARG A N 1
ATOM 714 C CA . ARG A 1 92 ? -8.242 4.656 0.734 1.00 97.56 92 ARG A CA 1
ATOM 715 C C . ARG A 1 92 ? -7.885 3.173 0.809 1.00 97.56 92 ARG A C 1
ATOM 717 O O . ARG A 1 92 ? -6.813 2.818 1.289 1.00 97.56 92 ARG A O 1
ATOM 724 N N . TYR A 1 93 ? -8.776 2.308 0.329 1.00 98.25 93 TYR A N 1
ATOM 725 C CA . TYR A 1 93 ? -8.559 0.867 0.282 1.00 98.25 93 TYR A CA 1
ATOM 726 C C . TYR A 1 93 ? -7.824 0.413 -0.982 1.00 98.25 93 TYR A C 1
ATOM 728 O O . TYR A 1 93 ? -7.586 -0.780 -1.131 1.00 98.25 93 TYR A O 1
ATOM 736 N N . VAL A 1 94 ? -7.456 1.319 -1.891 1.00 98.56 94 VAL A N 1
ATOM 737 C CA . VAL A 1 94 ? -6.766 0.972 -3.140 1.00 98.56 94 VAL A CA 1
ATOM 738 C C . VAL A 1 94 ? -5.326 1.473 -3.106 1.00 98.56 94 VAL A C 1
ATOM 740 O O . VAL A 1 94 ? -5.078 2.628 -2.767 1.00 98.56 94 VAL A O 1
ATOM 743 N N . GLY A 1 95 ? -4.380 0.618 -3.493 1.00 98.25 95 GLY A N 1
ATOM 744 C CA . GLY A 1 95 ? -2.971 0.954 -3.696 1.00 98.25 95 GLY A CA 1
ATOM 745 C C . GLY A 1 95 ? -2.506 0.621 -5.109 1.00 98.25 95 GLY A C 1
ATOM 746 O O . GLY A 1 95 ? -2.709 -0.502 -5.567 1.00 98.25 95 GLY A O 1
ATOM 747 N N . LEU A 1 96 ? -1.859 1.565 -5.796 1.00 98.44 96 LEU A N 1
ATOM 748 C CA . LEU A 1 96 ? -1.336 1.355 -7.151 1.00 98.44 96 LEU A CA 1
ATOM 749 C C . LEU A 1 96 ? 0.190 1.433 -7.171 1.00 98.44 96 LEU A C 1
ATOM 751 O O . LEU A 1 96 ? 0.760 2.492 -6.927 1.00 98.44 96 LEU A O 1
ATOM 755 N N . CYS A 1 97 ? 0.843 0.315 -7.478 1.00 98.31 97 CYS A N 1
ATOM 756 C CA . CYS A 1 97 ? 2.298 0.193 -7.520 1.00 98.31 97 CYS A CA 1
ATOM 757 C C . CYS A 1 97 ? 2.871 0.559 -8.896 1.00 98.31 97 CYS A C 1
ATOM 759 O O . CYS A 1 97 ? 2.251 0.292 -9.926 1.00 98.31 97 CYS A O 1
ATOM 761 N N . LEU A 1 98 ? 4.080 1.118 -8.910 1.00 96.38 98 LEU A N 1
ATOM 762 C CA . LEU A 1 98 ? 4.899 1.330 -10.108 1.00 96.38 98 LEU A CA 1
ATOM 763 C C . LEU A 1 98 ? 6.377 1.483 -9.718 1.00 96.38 98 LEU A C 1
ATOM 765 O O . LEU A 1 98 ? 6.644 1.825 -8.576 1.00 96.38 98 LEU A O 1
ATOM 769 N N . PRO A 1 99 ? 7.344 1.343 -10.632 1.00 95.81 99 PRO A N 1
ATOM 770 C CA . PRO A 1 99 ? 7.232 0.669 -11.918 1.00 95.81 99 PRO A CA 1
ATOM 771 C C . PRO A 1 99 ? 7.250 -0.856 -11.724 1.00 95.81 99 PRO A C 1
ATOM 773 O O . PRO A 1 99 ? 7.269 -1.353 -10.600 1.00 95.81 99 PRO A O 1
ATOM 776 N N . ARG A 1 100 ? 7.267 -1.613 -12.819 1.00 96.06 100 ARG A N 1
ATOM 777 C CA . ARG A 1 100 ? 7.528 -3.056 -12.804 1.00 96.06 100 ARG A CA 1
ATOM 778 C C . ARG A 1 100 ? 8.998 -3.338 -12.460 1.00 96.06 100 ARG A C 1
ATOM 780 O O . ARG A 1 100 ? 9.861 -2.456 -12.538 1.00 96.06 100 ARG A O 1
ATOM 787 N N . PHE A 1 101 ? 9.285 -4.583 -12.092 1.00 95.44 101 PHE A N 1
ATOM 788 C CA . PHE A 1 101 ? 10.636 -5.063 -11.783 1.00 95.44 101 PHE A CA 1
ATOM 789 C C . PHE A 1 101 ? 10.966 -6.339 -12.562 1.00 95.44 101 PHE A C 1
ATOM 791 O O . PHE A 1 101 ? 10.070 -7.017 -13.059 1.00 95.44 101 PHE A O 1
ATOM 798 N N . LEU A 1 102 ? 12.247 -6.656 -12.715 1.00 94.94 102 LEU A N 1
ATOM 799 C CA . LEU A 1 102 ? 12.703 -7.797 -13.497 1.00 94.94 102 LEU A CA 1
ATOM 800 C C . LEU A 1 102 ? 12.410 -9.110 -12.755 1.00 94.94 102 LEU A C 1
ATOM 802 O O . LEU A 1 102 ? 12.835 -9.285 -11.616 1.00 94.94 102 LEU A O 1
ATOM 806 N N . LEU A 1 103 ? 11.702 -10.046 -13.396 1.00 94.75 103 LEU A N 1
ATOM 807 C CA . LEU A 1 103 ? 11.391 -11.353 -12.794 1.00 94.75 103 LEU A CA 1
ATOM 808 C C . LEU A 1 103 ? 12.494 -12.387 -13.002 1.00 94.75 103 LEU A C 1
ATOM 810 O O . LEU A 1 103 ? 12.636 -13.315 -12.210 1.00 94.75 103 LEU A O 1
ATOM 814 N N . ARG A 1 104 ? 13.231 -12.270 -14.107 1.00 93.81 104 ARG A N 1
ATOM 815 C CA . ARG A 1 104 ? 14.184 -13.284 -14.557 1.00 93.81 104 ARG A CA 1
ATOM 816 C C . ARG A 1 104 ? 15.317 -12.631 -15.339 1.00 93.81 104 ARG A C 1
ATOM 818 O O . ARG A 1 104 ? 15.079 -11.716 -16.121 1.00 93.81 104 ARG A O 1
ATOM 825 N N . LEU A 1 105 ? 16.529 -13.156 -15.176 1.00 92.88 105 LEU A N 1
ATOM 826 C CA . LEU A 1 105 ? 17.651 -12.833 -16.056 1.00 92.88 105 LEU A CA 1
ATOM 827 C C . LEU A 1 105 ? 17.423 -13.396 -17.466 1.00 92.88 105 LEU A C 1
ATOM 829 O O . LEU A 1 105 ? 16.968 -14.540 -17.571 1.00 92.88 105 LEU A O 1
ATOM 833 N N . PRO A 1 106 ? 17.781 -12.668 -18.535 1.00 92.62 106 PRO A N 1
ATOM 834 C CA . PRO A 1 106 ? 17.784 -13.212 -19.891 1.00 92.62 106 PRO A CA 1
ATOM 835 C C . PRO A 1 106 ? 18.575 -14.523 -19.979 1.00 92.62 106 PRO A C 1
ATOM 837 O O . PRO A 1 106 ? 19.558 -14.697 -19.257 1.00 92.62 106 PRO A O 1
ATOM 840 N N . TYR A 1 107 ? 18.136 -15.463 -20.815 1.00 93.19 107 TYR A N 1
ATOM 841 C CA . TYR A 1 107 ? 18.851 -16.718 -21.028 1.00 93.19 107 TYR A CA 1
ATOM 842 C C . TYR A 1 107 ? 20.169 -16.462 -21.762 1.00 93.19 107 TYR A C 1
ATOM 844 O O . TYR A 1 107 ? 20.223 -15.713 -22.733 1.00 93.19 107 TYR A O 1
ATOM 852 N N . GLY A 1 108 ? 21.234 -17.102 -21.300 1.00 90.12 108 GLY A N 1
ATOM 853 C CA . GLY A 1 108 ? 22.580 -16.933 -21.839 1.00 90.12 108 GLY A CA 1
ATOM 854 C C . GLY A 1 108 ? 23.600 -17.626 -20.945 1.00 90.12 108 GLY A C 1
ATOM 855 O O . GLY A 1 108 ? 23.241 -18.523 -20.183 1.00 90.12 108 GLY A O 1
ATOM 856 N N . ALA A 1 109 ? 24.862 -17.199 -20.984 1.00 85.75 109 ALA A N 1
ATOM 857 C CA . ALA A 1 109 ? 25.917 -17.814 -20.172 1.00 85.75 109 ALA A CA 1
ATOM 858 C C . ALA A 1 109 ? 25.620 -17.780 -18.656 1.00 85.75 109 ALA A C 1
ATOM 860 O O . ALA A 1 109 ? 25.827 -18.778 -17.969 1.00 85.75 109 ALA A O 1
ATOM 861 N N . GLU A 1 110 ? 25.078 -16.665 -18.154 1.00 85.56 110 GLU A N 1
ATOM 862 C CA . GLU A 1 110 ? 24.727 -16.466 -16.734 1.00 85.56 110 GLU A CA 1
ATOM 863 C C . GLU A 1 110 ? 23.414 -17.163 -16.324 1.00 85.56 110 GLU A C 1
ATOM 865 O O . GLU A 1 110 ? 23.180 -17.432 -15.148 1.00 85.56 110 GLU A O 1
ATOM 870 N N . ASN A 1 111 ? 22.544 -17.483 -17.286 1.00 91.62 111 ASN A N 1
ATOM 871 C CA . ASN A 1 111 ? 21.293 -18.209 -17.057 1.00 91.62 111 ASN A CA 1
ATOM 872 C C . ASN A 1 111 ? 21.085 -19.250 -18.174 1.00 91.62 111 ASN A C 1
ATOM 874 O O . ASN A 1 111 ? 20.294 -19.022 -19.095 1.00 91.62 111 ASN A O 1
ATOM 878 N N . PRO A 1 112 ? 21.835 -20.367 -18.154 1.00 92.12 112 PRO A N 1
ATOM 879 C CA . PRO A 1 112 ? 21.890 -21.290 -19.280 1.00 92.12 112 PRO A CA 1
ATOM 880 C C . PRO A 1 112 ? 20.678 -22.224 -19.339 1.00 92.12 112 PRO A C 1
ATOM 882 O O . PRO A 1 112 ? 20.171 -22.715 -18.326 1.00 92.12 112 PRO A O 1
ATOM 885 N N . VAL A 1 113 ? 20.258 -22.553 -20.561 1.00 94.25 113 VAL A N 1
ATOM 886 C CA . VAL A 1 113 ? 19.259 -23.596 -20.828 1.00 94.25 113 VAL A CA 1
ATOM 887 C C . VAL A 1 113 ? 19.959 -24.950 -20.976 1.00 94.25 113 VAL A C 1
ATOM 889 O O . VAL A 1 113 ? 21.014 -25.058 -21.592 1.00 94.25 113 VAL A O 1
ATOM 892 N N . ARG A 1 114 ? 19.370 -26.020 -20.423 1.00 92.25 114 ARG A N 1
ATOM 893 C CA . ARG A 1 114 ? 19.983 -27.366 -20.440 1.00 92.25 114 ARG A CA 1
ATOM 894 C C . ARG A 1 114 ? 19.890 -28.089 -21.788 1.00 92.25 114 ARG A C 1
ATOM 896 O O . ARG A 1 114 ? 20.711 -28.954 -22.062 1.00 92.25 114 ARG A O 1
ATOM 903 N N . ALA A 1 115 ? 18.850 -27.813 -22.575 1.00 93.00 115 ALA A N 1
ATOM 904 C CA . ALA A 1 115 ? 18.486 -28.630 -23.735 1.00 93.00 115 ALA A CA 1
ATOM 905 C C . ALA A 1 115 ? 19.250 -28.261 -25.015 1.00 93.00 115 ALA A C 1
ATOM 907 O O . ALA A 1 115 ? 19.595 -29.139 -25.801 1.00 93.00 115 ALA A O 1
ATOM 908 N N . PHE A 1 116 ? 19.497 -26.974 -25.234 1.00 93.56 116 PHE A N 1
ATOM 909 C CA . PHE A 1 116 ? 20.197 -26.461 -26.406 1.00 93.56 116 PHE A CA 1
ATOM 910 C C . PHE A 1 116 ? 20.895 -25.150 -26.053 1.00 93.56 116 PHE A C 1
ATOM 912 O O . PHE A 1 116 ? 20.543 -24.502 -25.067 1.00 93.56 116 PHE A O 1
ATOM 919 N N . ASN A 1 117 ? 21.886 -24.775 -26.862 1.00 91.88 117 ASN A N 1
ATOM 920 C CA . ASN A 1 117 ? 22.577 -23.504 -26.704 1.00 91.88 117 ASN A CA 1
ATOM 921 C C . ASN A 1 117 ? 21.647 -22.366 -27.149 1.00 91.88 117 ASN A C 1
ATOM 923 O O . ASN A 1 117 ? 21.418 -22.196 -28.347 1.00 91.88 117 ASN A O 1
ATOM 927 N N . TYR A 1 118 ? 21.070 -21.655 -26.182 1.00 93.62 118 TYR A N 1
ATOM 928 C CA . TYR A 1 118 ? 20.148 -20.548 -26.405 1.00 93.62 118 TYR A CA 1
ATOM 929 C C . TYR A 1 118 ? 20.714 -19.265 -25.815 1.00 93.62 118 TYR A C 1
ATOM 931 O O . TYR A 1 118 ? 21.148 -19.255 -24.663 1.00 93.62 118 TYR A O 1
ATOM 939 N N . GLU A 1 119 ? 20.644 -18.195 -26.594 1.00 90.56 119 GLU A N 1
ATOM 940 C CA . GLU A 1 119 ? 21.058 -16.857 -26.199 1.00 90.56 119 GLU A CA 1
ATOM 941 C C . GLU A 1 119 ? 19.881 -15.912 -26.474 1.00 90.56 119 GLU A C 1
ATOM 943 O O . GLU A 1 119 ? 19.389 -15.810 -27.599 1.00 90.56 119 GLU A O 1
ATOM 948 N N . GLU A 1 120 ? 19.341 -15.314 -25.414 1.00 90.81 120 GLU A N 1
ATOM 949 C CA . GLU A 1 120 ? 18.189 -14.417 -25.476 1.00 90.81 120 GLU A CA 1
ATOM 950 C C . GLU A 1 120 ? 18.675 -13.006 -25.824 1.00 90.81 120 GLU A C 1
ATOM 952 O O . GLU A 1 120 ? 19.289 -12.325 -25.003 1.00 90.81 120 GLU A O 1
ATOM 957 N N . HIS A 1 121 ? 18.403 -12.561 -27.051 1.00 86.50 121 HIS A N 1
ATOM 958 C CA . HIS A 1 121 ? 18.795 -11.235 -27.527 1.00 86.50 121 HIS A CA 1
ATOM 959 C C . HIS A 1 121 ? 17.841 -10.153 -26.997 1.00 86.50 121 HIS A C 1
ATOM 961 O O . HIS A 1 121 ? 16.765 -9.912 -27.546 1.00 86.50 121 HIS A O 1
ATOM 967 N N . VAL A 1 122 ? 18.240 -9.494 -25.908 1.00 85.25 122 VAL A N 1
ATOM 968 C CA . VAL A 1 122 ? 17.460 -8.420 -25.261 1.00 85.25 122 VAL A CA 1
ATOM 969 C C . VAL A 1 122 ? 17.873 -7.006 -25.678 1.00 85.25 122 VAL A C 1
ATOM 971 O O . VAL A 1 122 ? 17.173 -6.049 -25.351 1.00 85.25 122 VAL A O 1
ATOM 974 N N . ASP A 1 123 ? 18.976 -6.865 -26.414 1.00 73.62 123 ASP A N 1
ATOM 975 C CA . ASP A 1 123 ? 19.573 -5.563 -26.734 1.00 73.62 123 ASP A CA 1
ATOM 976 C C . ASP A 1 123 ? 18.895 -4.840 -27.917 1.00 73.62 123 ASP A C 1
ATOM 978 O O . ASP A 1 123 ? 18.929 -3.610 -27.983 1.00 73.62 123 ASP A O 1
ATOM 982 N N . ASP A 1 124 ? 18.238 -5.576 -28.822 1.00 60.84 124 ASP A N 1
ATOM 983 C CA . ASP A 1 124 ? 17.812 -5.061 -30.135 1.00 60.84 124 ASP A CA 1
ATOM 984 C C . ASP A 1 124 ? 16.522 -4.208 -30.120 1.00 60.84 124 ASP A C 1
ATOM 986 O O . ASP A 1 124 ? 16.379 -3.306 -30.947 1.00 60.84 124 ASP A O 1
ATOM 990 N N . GLU A 1 125 ? 15.587 -4.432 -29.183 1.00 58.62 125 GLU A N 1
ATOM 991 C CA . GLU A 1 125 ? 14.276 -3.734 -29.136 1.00 58.62 125 GLU A CA 1
ATOM 992 C C . GLU A 1 125 ? 14.020 -2.974 -27.817 1.00 58.62 125 GLU A C 1
ATOM 994 O O . GLU A 1 125 ? 12.899 -2.575 -27.486 1.00 58.62 125 GLU A O 1
ATOM 999 N N . GLY A 1 126 ? 15.082 -2.709 -27.055 1.00 65.25 126 GLY A N 1
ATOM 1000 C CA . GLY A 1 126 ? 15.009 -1.923 -25.828 1.00 65.25 126 GLY A CA 1
ATOM 1001 C C . GLY A 1 126 ? 14.337 -2.657 -24.663 1.00 65.25 126 GLY A C 1
ATOM 1002 O O . GLY A 1 126 ? 14.378 -3.876 -24.534 1.00 65.25 126 GLY A O 1
ATOM 1003 N N . HIS A 1 127 ? 13.743 -1.897 -23.741 1.00 74.12 127 HIS A N 1
ATOM 1004 C CA . HIS A 1 127 ? 13.299 -2.397 -22.434 1.00 74.12 127 HIS A CA 1
ATOM 1005 C C . HIS A 1 127 ? 12.230 -3.504 -22.512 1.00 74.12 127 HIS A C 1
ATOM 1007 O O . HIS A 1 127 ? 12.034 -4.198 -21.523 1.00 74.12 127 HIS A O 1
ATOM 1013 N N . GLN A 1 128 ? 11.548 -3.692 -23.645 1.00 81.06 128 GLN A N 1
ATOM 1014 C CA . GLN A 1 128 ? 10.384 -4.580 -23.766 1.00 81.06 128 GLN A CA 1
ATOM 1015 C C . GLN A 1 128 ? 10.730 -6.073 -23.820 1.00 81.06 128 GLN A C 1
ATOM 1017 O O . GLN A 1 128 ? 9.891 -6.889 -23.447 1.00 81.06 128 GLN A O 1
ATOM 1022 N N . ASN A 1 129 ? 11.958 -6.426 -24.208 1.00 88.50 129 ASN A N 1
ATOM 1023 C CA . ASN A 1 129 ? 12.377 -7.827 -24.340 1.00 88.50 129 ASN A CA 1
ATOM 1024 C C . ASN A 1 129 ? 12.697 -8.489 -22.992 1.00 88.50 129 ASN A C 1
ATOM 1026 O O . ASN A 1 129 ? 12.877 -9.700 -22.916 1.00 88.50 129 ASN A O 1
ATOM 1030 N N . PHE A 1 130 ? 12.744 -7.708 -21.912 1.00 91.94 130 PHE A N 1
ATOM 1031 C CA . PHE A 1 130 ? 12.897 -8.234 -20.563 1.00 91.94 130 PHE A CA 1
ATOM 1032 C C . PHE A 1 130 ? 11.562 -8.731 -19.997 1.00 91.94 130 PHE A C 1
ATOM 1034 O O . PHE A 1 130 ? 10.504 -8.136 -20.210 1.00 91.94 130 PHE A O 1
ATOM 1041 N N . LEU A 1 131 ? 11.617 -9.795 -19.192 1.00 94.19 131 LEU A N 1
ATOM 1042 C CA . LEU A 1 131 ? 10.443 -10.310 -18.492 1.00 94.19 131 LEU A CA 1
ATOM 1043 C C . LEU A 1 131 ? 10.142 -9.475 -17.239 1.00 94.19 131 LEU A C 1
ATOM 1045 O O . LEU A 1 131 ? 10.640 -9.754 -16.144 1.00 94.19 131 LEU A O 1
ATOM 1049 N N . TRP A 1 132 ? 9.306 -8.456 -17.411 1.00 94.69 132 TRP A N 1
ATOM 1050 C CA . TRP A 1 132 ? 8.849 -7.588 -16.329 1.00 94.69 132 TRP A CA 1
ATOM 1051 C C . TRP A 1 132 ? 7.711 -8.203 -15.518 1.00 94.69 132 TRP A C 1
ATOM 1053 O O . TRP A 1 132 ? 6.778 -8.803 -16.051 1.00 94.69 132 TRP A O 1
ATOM 1063 N N . GLY A 1 133 ? 7.774 -7.990 -14.210 1.00 95.56 133 GLY A N 1
ATOM 1064 C CA . GLY A 1 133 ? 6.795 -8.411 -13.227 1.00 95.56 133 GLY A CA 1
ATOM 1065 C C . GLY A 1 133 ? 6.155 -7.237 -12.524 1.00 95.56 133 GLY A C 1
ATOM 1066 O O . GLY A 1 133 ? 6.760 -6.187 -12.306 1.00 95.56 133 GLY A O 1
ATOM 1067 N N . ASN A 1 134 ? 4.904 -7.433 -12.142 1.00 96.56 134 ASN A N 1
ATOM 1068 C CA . ASN A 1 134 ? 4.141 -6.417 -11.454 1.00 96.56 134 ASN A CA 1
ATOM 1069 C C . ASN A 1 134 ? 4.650 -6.218 -10.007 1.00 96.56 134 ASN A C 1
ATOM 1071 O O . ASN A 1 134 ? 4.604 -7.144 -9.194 1.00 96.56 134 ASN A O 1
ATOM 1075 N N . ALA A 1 135 ? 5.072 -4.992 -9.671 1.00 97.12 135 ALA A N 1
ATOM 1076 C CA . ALA A 1 135 ? 5.540 -4.612 -8.336 1.00 97.12 135 ALA A CA 1
ATOM 1077 C C . ALA A 1 135 ? 4.500 -4.804 -7.221 1.00 97.12 135 ALA A C 1
ATOM 1079 O O . ALA A 1 135 ? 4.883 -4.945 -6.061 1.00 97.12 135 ALA A O 1
ATOM 1080 N N . THR A 1 136 ? 3.209 -4.908 -7.550 1.00 97.38 136 THR A N 1
ATOM 1081 C CA . THR A 1 136 ? 2.159 -5.288 -6.596 1.00 97.38 136 THR A CA 1
ATOM 1082 C C . THR A 1 136 ? 2.493 -6.598 -5.873 1.00 97.38 136 THR A C 1
ATOM 1084 O O . THR A 1 136 ? 2.267 -6.704 -4.670 1.00 97.38 136 THR A O 1
ATOM 1087 N N . PHE A 1 137 ? 3.095 -7.577 -6.560 1.00 97.75 137 PHE A N 1
ATOM 1088 C CA . PHE A 1 137 ? 3.511 -8.833 -5.925 1.00 97.75 137 PHE A CA 1
ATOM 1089 C C . PHE A 1 137 ? 4.704 -8.654 -4.987 1.00 97.75 137 PHE A C 1
ATOM 1091 O O . PHE A 1 137 ? 4.753 -9.303 -3.947 1.00 97.75 137 PHE A O 1
ATOM 1098 N N . ALA A 1 138 ? 5.635 -7.754 -5.305 1.00 97.19 138 ALA A N 1
ATOM 1099 C CA . ALA A 1 138 ? 6.742 -7.442 -4.407 1.00 97.19 138 ALA A CA 1
ATOM 1100 C C . ALA A 1 138 ? 6.231 -6.794 -3.107 1.00 97.19 138 ALA A C 1
ATOM 1102 O O . ALA A 1 138 ? 6.641 -7.184 -2.015 1.00 97.19 138 ALA A O 1
ATOM 1103 N N . LEU A 1 139 ? 5.258 -5.879 -3.208 1.00 97.88 139 LEU A N 1
ATOM 1104 C CA . LEU A 1 139 ? 4.596 -5.311 -2.033 1.00 97.88 139 LEU A CA 1
ATOM 1105 C C . LEU A 1 139 ? 3.793 -6.370 -1.257 1.00 97.88 139 LEU A C 1
ATOM 1107 O O . LEU A 1 139 ? 3.823 -6.385 -0.029 1.00 97.88 139 LEU A O 1
ATOM 1111 N N . ALA A 1 140 ? 3.119 -7.289 -1.954 1.00 97.56 140 ALA A N 1
ATOM 1112 C CA . ALA A 1 140 ? 2.393 -8.396 -1.331 1.00 97.56 140 ALA A CA 1
ATOM 1113 C C . ALA A 1 140 ? 3.316 -9.324 -0.523 1.00 97.56 140 ALA A C 1
ATOM 1115 O O . ALA A 1 140 ? 2.954 -9.747 0.575 1.00 97.56 140 ALA A O 1
ATOM 1116 N N . VAL A 1 141 ? 4.525 -9.603 -1.026 1.00 96.94 141 VAL A N 1
ATOM 1117 C CA . VAL A 1 141 ? 5.550 -10.355 -0.285 1.00 96.94 141 VAL A CA 1
ATOM 1118 C C . VAL A 1 141 ? 5.945 -9.617 0.993 1.00 96.94 141 VAL A C 1
ATOM 1120 O O . VAL A 1 141 ? 6.016 -10.246 2.048 1.00 96.94 141 VAL A O 1
ATOM 1123 N N . ASN A 1 142 ? 6.129 -8.295 0.939 1.00 97.25 142 ASN A N 1
ATOM 1124 C CA . ASN A 1 142 ? 6.430 -7.497 2.131 1.00 97.25 142 ASN A CA 1
ATOM 1125 C C . ASN A 1 142 ? 5.276 -7.518 3.144 1.00 97.25 142 ASN A C 1
ATOM 1127 O O . ASN A 1 142 ? 5.522 -7.680 4.335 1.00 97.25 142 ASN A O 1
ATOM 1131 N N . ILE A 1 143 ? 4.021 -7.440 2.688 1.00 97.44 143 ILE A N 1
ATOM 1132 C CA . ILE A 1 143 ? 2.829 -7.579 3.544 1.00 97.44 143 ILE A CA 1
ATOM 1133 C C . ILE A 1 143 ? 2.814 -8.942 4.244 1.00 97.44 143 ILE A C 1
ATOM 1135 O O . ILE A 1 143 ? 2.648 -9.010 5.463 1.00 97.44 143 ILE A O 1
ATOM 1139 N N . ALA A 1 144 ? 3.027 -10.025 3.494 1.00 97.06 144 ALA A N 1
ATOM 1140 C CA . ALA A 1 144 ? 3.057 -11.377 4.042 1.00 97.06 144 ALA A CA 1
ATOM 1141 C C . ALA A 1 144 ? 4.216 -11.575 5.033 1.00 97.06 144 ALA A C 1
ATOM 1143 O O . ALA A 1 144 ? 4.025 -12.184 6.085 1.00 97.06 144 ALA A O 1
ATOM 1144 N N . ARG A 1 145 ? 5.402 -11.030 4.728 1.00 96.38 145 ARG A N 1
ATOM 1145 C CA . ARG A 1 145 ? 6.569 -11.041 5.623 1.00 96.38 145 ARG A CA 1
ATOM 1146 C C . ARG A 1 145 ? 6.270 -10.296 6.922 1.00 96.38 145 ARG A C 1
ATOM 1148 O O . ARG A 1 145 ? 6.445 -10.864 7.994 1.00 96.38 145 ARG A O 1
ATOM 1155 N N . SER A 1 146 ? 5.735 -9.081 6.816 1.00 95.69 146 SER A N 1
ATOM 1156 C CA . SER A 1 146 ? 5.357 -8.240 7.954 1.00 95.69 146 SER A CA 1
ATOM 1157 C C . SER A 1 146 ? 4.381 -8.958 8.885 1.00 95.69 146 SER A C 1
ATOM 1159 O O . SER A 1 146 ? 4.604 -9.024 10.093 1.00 95.69 146 SER A O 1
ATOM 1161 N N . PHE A 1 147 ? 3.350 -9.589 8.312 1.00 95.88 147 PHE A N 1
ATOM 1162 C CA . PHE A 1 147 ? 2.380 -10.369 9.072 1.00 95.88 147 PHE A CA 1
ATOM 1163 C C . PHE A 1 147 ? 3.005 -11.610 9.721 1.00 95.88 147 PHE A C 1
ATOM 1165 O O . PHE A 1 147 ? 2.729 -11.894 10.882 1.00 95.88 147 PHE A O 1
ATOM 1172 N N . LYS A 1 148 ? 3.866 -12.339 9.002 1.00 95.69 148 LYS A N 1
ATOM 1173 C CA . LYS A 1 148 ? 4.546 -13.528 9.532 1.00 95.69 148 LYS A CA 1
ATOM 1174 C C . LYS A 1 148 ? 5.459 -13.197 10.715 1.00 95.69 148 LYS A C 1
ATOM 1176 O O . LYS A 1 148 ? 5.522 -13.977 11.658 1.00 95.69 148 LYS A O 1
ATOM 1181 N N . GLU A 1 149 ? 6.186 -12.089 10.637 1.00 93.19 149 GLU A N 1
ATOM 1182 C CA . GLU A 1 149 ? 7.172 -11.695 11.648 1.00 93.19 149 GLU A CA 1
ATOM 1183 C C . GLU A 1 149 ? 6.526 -10.994 12.846 1.00 93.19 149 GLU A C 1
ATOM 1185 O O . GLU A 1 149 ? 6.909 -11.255 13.982 1.00 93.19 149 GLU A O 1
ATOM 1190 N N . ASN A 1 150 ? 5.522 -10.143 12.606 1.00 92.25 150 ASN A N 1
ATOM 1191 C CA . ASN A 1 150 ? 5.000 -9.219 13.618 1.00 92.25 150 ASN A CA 1
ATOM 1192 C C . ASN A 1 150 ? 3.523 -9.450 13.978 1.00 92.25 150 ASN A C 1
ATOM 1194 O O . ASN A 1 150 ? 3.017 -8.835 14.911 1.00 92.25 150 ASN A O 1
ATOM 1198 N N . GLY A 1 151 ? 2.798 -10.277 13.221 1.00 92.12 151 GLY A N 1
ATOM 1199 C CA . GLY A 1 151 ? 1.343 -10.450 13.344 1.00 92.12 151 GLY A CA 1
ATOM 1200 C C . GLY A 1 151 ? 0.511 -9.335 12.694 1.00 92.12 151 GLY A C 1
ATOM 1201 O O . GLY A 1 151 ? -0.718 -9.422 12.666 1.00 92.12 151 GLY A O 1
ATOM 1202 N N . TRP A 1 152 ? 1.161 -8.309 12.130 1.00 94.25 152 TRP A N 1
ATOM 1203 C CA . TRP A 1 152 ? 0.521 -7.128 11.544 1.00 94.25 152 TRP A CA 1
ATOM 1204 C C . TRP A 1 152 ? 1.195 -6.702 10.241 1.00 94.25 152 TRP A C 1
ATOM 1206 O O . TRP A 1 152 ? 2.405 -6.815 10.091 1.00 94.25 152 TRP A O 1
ATOM 1216 N N . ALA A 1 153 ? 0.418 -6.142 9.315 1.00 94.31 153 ALA A N 1
ATOM 1217 C CA . ALA A 1 153 ? 0.900 -5.650 8.021 1.00 94.31 153 ALA A CA 1
ATOM 1218 C C . ALA A 1 153 ? 1.228 -4.140 8.036 1.00 94.31 153 ALA A C 1
ATOM 1220 O O . ALA A 1 153 ? 0.818 -3.395 7.147 1.00 94.31 153 ALA A O 1
ATOM 1221 N N . VAL A 1 154 ? 1.941 -3.675 9.069 1.00 92.38 154 VAL A N 1
ATOM 1222 C CA . VAL A 1 154 ? 2.310 -2.251 9.237 1.00 92.38 154 VAL A CA 1
ATOM 1223 C C . VAL A 1 154 ? 3.721 -1.966 8.704 1.00 92.38 154 VAL A C 1
ATOM 1225 O O . VAL A 1 154 ? 3.969 -0.931 8.082 1.00 92.38 154 VAL A O 1
ATOM 1228 N N . ASN A 1 155 ? 4.650 -2.903 8.893 1.00 93.56 155 ASN A N 1
ATOM 1229 C CA . ASN A 1 155 ? 6.048 -2.770 8.478 1.00 93.56 155 ASN A CA 1
ATOM 1230 C C . ASN A 1 155 ? 6.218 -3.271 7.040 1.00 93.56 155 ASN A C 1
ATOM 1232 O O . ASN A 1 155 ? 6.635 -4.407 6.823 1.00 93.56 155 ASN A O 1
ATOM 1236 N N . ILE A 1 156 ? 5.800 -2.453 6.074 1.00 95.44 156 ILE A N 1
ATOM 1237 C CA . ILE A 1 156 ? 5.793 -2.789 4.635 1.00 95.44 156 ILE A CA 1
ATOM 1238 C C . ILE A 1 156 ? 6.496 -1.736 3.768 1.00 95.44 156 ILE A C 1
ATOM 1240 O O . ILE A 1 156 ? 6.437 -1.797 2.540 1.00 95.44 156 ILE A O 1
ATOM 1244 N N . ARG A 1 157 ? 7.123 -0.740 4.400 1.00 93.56 157 ARG A N 1
ATOM 1245 C CA . ARG A 1 157 ? 7.722 0.431 3.751 1.00 93.56 157 ARG A CA 1
ATOM 1246 C C . ARG A 1 157 ? 8.969 0.889 4.499 1.00 93.56 157 ARG A C 1
ATOM 1248 O O . ARG A 1 157 ? 9.112 0.628 5.684 1.00 93.56 157 ARG A O 1
ATOM 1255 N N . GLY A 1 158 ? 9.837 1.617 3.813 1.00 92.44 158 GLY A N 1
ATOM 1256 C CA . GLY A 1 158 ? 11.124 2.076 4.316 1.00 92.44 158 GLY A CA 1
ATOM 1257 C C . GLY A 1 158 ? 12.200 0.980 4.280 1.00 92.44 158 GLY A C 1
ATOM 1258 O O . GLY A 1 158 ? 11.887 -0.209 4.401 1.00 92.44 158 GLY A O 1
ATOM 1259 N N . PRO A 1 159 ? 13.482 1.359 4.132 1.00 90.38 159 PRO A N 1
ATOM 1260 C CA . PRO A 1 159 ? 14.566 0.402 3.936 1.00 90.38 159 PRO A CA 1
ATOM 1261 C C . PRO A 1 159 ? 14.762 -0.525 5.143 1.00 90.38 159 PRO A C 1
ATOM 1263 O O . PRO A 1 159 ? 14.981 -1.716 4.971 1.00 90.38 159 PRO A O 1
ATOM 1266 N N . GLU A 1 160 ? 14.632 -0.016 6.365 1.00 89.06 160 GLU A N 1
ATOM 1267 C CA . GLU A 1 160 ? 14.815 -0.820 7.587 1.00 89.06 160 GLU A CA 1
ATOM 1268 C C . GLU A 1 160 ? 13.492 -1.261 8.235 1.00 89.06 160 GLU A C 1
ATOM 1270 O O . GLU A 1 160 ? 13.497 -1.937 9.255 1.00 89.06 160 GLU A O 1
ATOM 1275 N N . ALA A 1 161 ? 12.348 -0.895 7.647 1.00 88.69 161 ALA A N 1
ATOM 1276 C CA . ALA A 1 161 ? 11.014 -1.144 8.206 1.00 88.69 161 ALA A CA 1
ATOM 1277 C C . ALA A 1 161 ? 10.149 -2.048 7.302 1.00 88.69 161 ALA A C 1
ATOM 1279 O O . ALA A 1 161 ? 8.923 -1.941 7.265 1.00 88.69 161 ALA A O 1
ATOM 1280 N N . GLY A 1 162 ? 10.798 -2.967 6.577 1.00 91.62 162 GLY A N 1
ATOM 1281 C CA . GLY A 1 162 ? 10.132 -4.029 5.812 1.00 91.62 162 GLY A CA 1
ATOM 1282 C C . GLY A 1 162 ? 9.745 -3.666 4.375 1.00 91.62 162 GLY A C 1
ATOM 1283 O O . GLY A 1 162 ? 9.058 -4.444 3.721 1.00 91.62 162 GLY A O 1
ATOM 1284 N N . GLY A 1 163 ? 10.187 -2.514 3.858 1.00 95.12 163 GLY A N 1
ATOM 1285 C CA . GLY A 1 163 ? 9.932 -2.078 2.478 1.00 95.12 163 GLY A CA 1
ATOM 1286 C C . GLY A 1 163 ? 10.898 -2.626 1.422 1.00 95.12 163 GLY A C 1
ATOM 1287 O O . GLY A 1 163 ? 10.650 -2.429 0.230 1.00 95.12 163 GLY A O 1
ATOM 1288 N N . LYS A 1 164 ? 11.988 -3.294 1.827 1.00 96.38 164 LYS A N 1
ATOM 1289 C CA . LYS A 1 164 ? 13.017 -3.831 0.918 1.00 96.38 164 LYS A CA 1
ATOM 1290 C C . LYS A 1 164 ? 12.529 -5.048 0.128 1.00 96.38 164 LYS A C 1
ATOM 1292 O O . LYS A 1 164 ? 11.987 -6.007 0.681 1.00 96.38 164 LYS A O 1
ATOM 1297 N N . VAL A 1 165 ? 12.810 -5.011 -1.169 1.00 96.44 165 VAL A N 1
ATOM 1298 C CA . VAL A 1 165 ? 12.683 -6.105 -2.131 1.00 96.44 165 VAL A CA 1
ATOM 1299 C C . VAL A 1 165 ? 14.098 -6.505 -2.530 1.00 96.44 165 VAL A C 1
ATOM 1301 O O . VAL A 1 165 ? 14.745 -5.806 -3.307 1.00 96.44 165 VAL A O 1
ATOM 1304 N N . GLU A 1 166 ? 14.585 -7.582 -1.929 1.00 94.12 166 GLU A N 1
ATOM 1305 C CA . GLU A 1 166 ? 15.971 -8.046 -2.036 1.00 94.12 166 GLU A CA 1
ATOM 1306 C C . GLU A 1 166 ? 16.156 -9.052 -3.176 1.00 94.12 166 GLU A C 1
ATOM 1308 O O . GLU A 1 166 ? 15.182 -9.618 -3.679 1.00 94.12 166 GLU A O 1
ATOM 1313 N N . ALA A 1 167 ? 17.419 -9.304 -3.534 1.00 92.00 167 ALA A N 1
ATOM 1314 C CA . ALA A 1 167 ? 17.825 -10.302 -4.522 1.00 92.00 167 ALA A CA 1
ATOM 1315 C C . ALA A 1 167 ? 17.151 -10.118 -5.894 1.00 92.00 167 ALA A C 1
ATOM 1317 O O . ALA A 1 167 ? 16.721 -11.081 -6.537 1.00 92.00 167 ALA A O 1
ATOM 1318 N N . LEU A 1 168 ? 17.052 -8.867 -6.351 1.00 94.38 168 LEU A N 1
ATOM 1319 C CA . LEU A 1 168 ? 16.552 -8.566 -7.685 1.00 94.38 168 LEU A CA 1
ATOM 1320 C C . LEU A 1 168 ? 17.531 -9.070 -8.760 1.00 94.38 168 LEU A C 1
ATOM 1322 O O . LEU A 1 168 ? 18.746 -8.947 -8.591 1.00 94.38 168 LEU A O 1
ATOM 1326 N N . PRO A 1 169 ? 17.037 -9.588 -9.900 1.00 92.56 169 PRO A N 1
ATOM 1327 C CA . PRO A 1 169 ? 17.902 -10.025 -10.989 1.00 92.56 169 PRO A CA 1
ATOM 1328 C C . PRO A 1 169 ? 18.735 -8.864 -11.554 1.00 92.56 169 PRO A C 1
ATOM 1330 O O . PRO A 1 169 ? 18.183 -7.882 -12.050 1.00 92.56 169 PRO A O 1
ATOM 1333 N N . ILE A 1 170 ? 20.064 -8.993 -11.524 1.00 89.56 170 ILE A N 1
ATOM 1334 C CA . ILE A 1 170 ? 20.993 -8.030 -12.126 1.00 89.56 170 ILE A CA 1
ATOM 1335 C C . ILE A 1 170 ? 21.547 -8.599 -13.430 1.00 89.56 170 ILE A C 1
ATOM 1337 O O . ILE A 1 170 ? 22.329 -9.546 -13.421 1.00 89.56 170 ILE A O 1
ATOM 1341 N N . HIS A 1 171 ? 21.181 -7.990 -14.555 1.00 89.44 171 HIS A N 1
ATOM 1342 C CA . HIS A 1 171 ? 21.751 -8.336 -15.852 1.00 89.44 171 HIS A CA 1
ATOM 1343 C C . HIS A 1 171 ? 22.931 -7.413 -16.174 1.00 89.44 171 HIS A C 1
ATOM 1345 O O . HIS A 1 171 ? 22.781 -6.189 -16.179 1.00 89.44 171 HIS A O 1
ATOM 1351 N N . LEU A 1 172 ? 24.105 -7.994 -16.421 1.00 87.50 172 LEU A N 1
ATOM 1352 C CA . LEU A 1 172 ? 25.293 -7.272 -16.868 1.00 87.50 172 LEU A CA 1
ATOM 1353 C C . LEU A 1 172 ? 25.426 -7.403 -18.386 1.00 87.50 172 LEU A C 1
ATOM 1355 O O . LEU A 1 172 ? 25.318 -8.506 -18.914 1.00 87.50 172 LEU A O 1
ATOM 1359 N N . TYR A 1 173 ? 25.688 -6.292 -19.065 1.00 82.38 173 TYR A N 1
ATOM 1360 C CA . TYR A 1 173 ? 25.884 -6.241 -20.513 1.00 82.38 173 TYR A CA 1
ATOM 1361 C C . TYR A 1 173 ? 27.044 -5.300 -20.861 1.00 82.38 173 TYR A C 1
ATOM 1363 O O . TYR A 1 173 ? 27.359 -4.380 -20.101 1.00 82.38 173 TYR A O 1
ATOM 1371 N N . ASP A 1 174 ? 27.711 -5.534 -21.993 1.00 81.31 174 ASP A N 1
ATOM 1372 C CA . ASP A 1 174 ? 28.804 -4.679 -22.472 1.00 81.31 174 ASP A CA 1
ATOM 1373 C C . ASP A 1 174 ? 28.316 -3.765 -23.599 1.00 81.31 174 ASP A C 1
ATOM 1375 O O . ASP A 1 174 ? 28.033 -4.202 -24.711 1.00 81.31 174 ASP A O 1
ATOM 1379 N N . ALA A 1 175 ? 28.246 -2.465 -23.311 1.00 74.06 175 ALA A N 1
ATOM 1380 C CA . ALA A 1 175 ? 27.849 -1.432 -24.266 1.00 74.06 175 ALA A CA 1
ATOM 1381 C C . ALA A 1 175 ? 29.050 -0.777 -24.986 1.00 74.06 175 ALA A C 1
ATOM 1383 O O . ALA A 1 175 ? 28.973 0.382 -25.406 1.00 74.06 175 ALA A O 1
ATOM 1384 N N . GLY A 1 176 ? 30.205 -1.450 -25.048 1.00 75.56 176 GLY A N 1
ATOM 1385 C CA . GLY A 1 176 ? 31.437 -0.926 -25.652 1.00 75.56 176 GLY A CA 1
ATOM 1386 C C . GLY A 1 176 ? 32.167 0.113 -24.790 1.00 75.56 176 GLY A C 1
ATOM 1387 O O . GLY A 1 176 ? 33.096 0.774 -25.253 1.00 75.56 176 GLY A O 1
ATOM 1388 N N . ARG A 1 177 ? 31.747 0.281 -23.530 1.00 75.75 177 ARG A N 1
ATOM 1389 C CA . ARG A 1 177 ? 32.405 1.121 -22.507 1.00 75.75 177 ARG A CA 1
ATOM 1390 C C . ARG A 1 177 ? 32.768 0.314 -21.255 1.00 75.75 177 ARG A C 1
ATOM 1392 O O . ARG A 1 177 ? 33.032 0.905 -20.209 1.00 75.75 177 ARG A O 1
ATOM 1399 N N . GLY A 1 178 ? 32.763 -1.014 -21.370 1.00 81.00 178 GLY A N 1
ATOM 1400 C CA . GLY A 1 178 ? 32.886 -1.956 -20.266 1.00 81.00 178 GLY A CA 1
ATOM 1401 C C . GLY A 1 178 ? 31.530 -2.455 -19.768 1.00 81.00 178 GLY A C 1
ATOM 1402 O O . GLY A 1 178 ? 30.474 -1.990 -20.203 1.00 81.00 178 GLY A O 1
ATOM 1403 N N . LEU A 1 179 ? 31.593 -3.393 -18.821 1.00 82.06 179 LEU A N 1
ATOM 1404 C CA . LEU A 1 179 ? 30.433 -4.010 -18.179 1.00 82.06 179 LEU A CA 1
ATOM 1405 C C . LEU A 1 179 ? 29.563 -2.957 -17.484 1.00 82.06 179 LEU A C 1
ATOM 1407 O O . LEU A 1 179 ? 30.009 -2.254 -16.574 1.00 82.06 179 LEU A O 1
ATOM 1411 N N . GLN A 1 180 ? 28.305 -2.879 -17.900 1.00 83.12 180 GLN A N 1
ATOM 1412 C CA . GLN A 1 180 ? 27.269 -2.062 -17.287 1.00 83.12 180 GLN A CA 1
ATOM 1413 C C . GLN A 1 180 ? 26.158 -2.956 -16.752 1.00 83.12 180 GLN A C 1
ATOM 1415 O O . GLN A 1 180 ? 25.856 -4.012 -17.298 1.00 83.12 180 GLN A O 1
ATOM 1420 N N . SER A 1 181 ? 25.540 -2.516 -15.662 1.00 86.38 181 SER A N 1
ATOM 1421 C CA . SER A 1 181 ? 24.405 -3.199 -15.058 1.00 86.38 181 SER A CA 1
ATOM 1422 C C . SER A 1 181 ? 23.102 -2.596 -15.569 1.00 86.38 181 SER A C 1
ATOM 1424 O O . SER A 1 181 ? 22.904 -1.377 -15.526 1.00 86.38 181 SER A O 1
ATOM 1426 N N . LYS A 1 182 ? 22.201 -3.450 -16.055 1.00 88.12 182 LYS A N 1
ATOM 1427 C CA . LYS A 1 182 ? 20.813 -3.085 -16.320 1.00 88.12 182 LYS A CA 1
ATOM 1428 C C . LYS A 1 182 ? 20.103 -2.883 -14.985 1.00 88.12 182 LYS A C 1
ATOM 1430 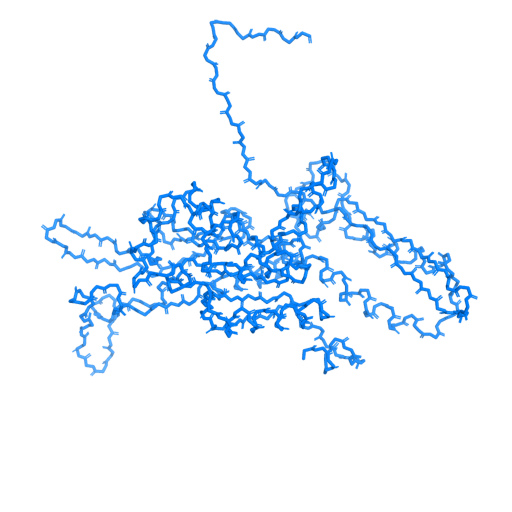O O . LYS A 1 182 ? 20.196 -3.712 -14.084 1.00 88.12 182 LYS A O 1
ATOM 1435 N N . ILE A 1 183 ? 19.369 -1.780 -14.882 1.00 91.31 183 ILE A N 1
ATOM 1436 C CA . ILE A 1 183 ? 18.524 -1.507 -13.721 1.00 91.31 183 ILE A CA 1
ATOM 1437 C C . ILE A 1 183 ? 17.428 -2.582 -13.585 1.00 91.31 183 ILE A C 1
ATOM 1439 O O . ILE A 1 183 ? 16.795 -2.921 -14.586 1.00 91.31 183 ILE A O 1
ATOM 1443 N N . PRO A 1 184 ? 17.192 -3.121 -12.374 1.00 92.25 184 PRO A N 1
ATOM 1444 C CA . PRO A 1 184 ? 16.212 -4.184 -12.156 1.00 92.25 184 PRO A CA 1
ATOM 1445 C C . PRO A 1 184 ? 14.769 -3.670 -12.067 1.00 92.25 184 PRO A C 1
ATOM 1447 O O . PRO A 1 184 ? 13.836 -4.465 -12.048 1.00 92.25 184 PRO A O 1
ATOM 1450 N N . THR A 1 185 ? 14.563 -2.355 -12.013 1.00 93.88 185 THR A N 1
ATOM 1451 C CA . THR A 1 185 ? 13.267 -1.691 -12.206 1.00 93.88 185 THR A CA 1
ATOM 1452 C C . THR A 1 185 ? 13.235 -1.032 -13.578 1.00 93.88 185 THR A C 1
ATOM 1454 O O . THR A 1 185 ? 14.283 -0.697 -14.127 1.00 93.88 185 THR A O 1
ATOM 1457 N N . GLU A 1 186 ? 12.050 -0.802 -14.144 1.00 92.62 186 GLU A N 1
ATOM 1458 C CA . GLU A 1 186 ? 11.959 -0.207 -15.490 1.00 92.62 186 GLU A CA 1
ATOM 1459 C C . GLU A 1 186 ? 12.598 1.184 -15.576 1.00 92.62 186 GLU A C 1
ATOM 1461 O O . GLU A 1 186 ? 13.184 1.544 -16.595 1.00 92.62 186 GLU A O 1
ATOM 1466 N N . ILE A 1 187 ? 12.491 1.952 -14.490 1.00 92.69 187 ILE A N 1
ATOM 1467 C CA . ILE A 1 187 ? 13.060 3.289 -14.339 1.00 92.69 187 ILE A CA 1
ATOM 1468 C C . ILE A 1 187 ? 13.662 3.454 -12.944 1.00 92.69 187 ILE A C 1
ATOM 1470 O O . ILE A 1 187 ? 13.261 2.787 -11.988 1.00 92.69 187 ILE A O 1
ATOM 1474 N N . ILE A 1 188 ? 14.604 4.389 -12.822 1.00 92.06 188 ILE A N 1
ATOM 1475 C CA . ILE A 1 188 ? 15.087 4.867 -11.525 1.00 92.06 188 ILE A CA 1
ATOM 1476 C C . ILE A 1 188 ? 14.166 5.998 -11.069 1.00 92.06 188 ILE A C 1
ATOM 1478 O O . ILE A 1 188 ? 14.001 6.985 -11.787 1.00 92.06 188 ILE A O 1
ATOM 1482 N N . ILE A 1 189 ? 13.614 5.871 -9.863 1.00 94.25 189 ILE A N 1
ATOM 1483 C CA . ILE A 1 189 ? 12.823 6.914 -9.206 1.00 94.25 189 ILE A CA 1
ATOM 1484 C C . ILE A 1 189 ? 13.673 7.512 -8.075 1.00 94.25 189 ILE A C 1
ATOM 1486 O O . ILE A 1 189 ? 13.905 6.840 -7.071 1.00 94.25 189 ILE A O 1
ATOM 1490 N N . PRO A 1 190 ? 14.186 8.748 -8.229 1.00 92.00 190 PRO A N 1
ATOM 1491 C CA . PRO A 1 190 ? 14.838 9.470 -7.140 1.00 92.00 190 PRO A CA 1
ATOM 1492 C C . PRO A 1 190 ? 13.863 9.770 -5.997 1.00 92.00 190 PRO A C 1
ATOM 1494 O O . PRO A 1 190 ? 12.664 9.887 -6.226 1.00 92.00 190 PRO A O 1
ATOM 1497 N N . GLU A 1 191 ? 14.380 10.001 -4.794 1.00 87.50 191 GLU A N 1
ATOM 1498 C CA . GLU A 1 191 ? 13.580 10.273 -3.587 1.00 87.50 191 GLU A CA 1
ATOM 1499 C C . GLU A 1 191 ? 12.591 11.444 -3.748 1.00 87.50 191 GLU A C 1
ATOM 1501 O O . GLU A 1 191 ? 11.432 11.344 -3.360 1.00 87.50 191 GLU A O 1
ATOM 1506 N N . THR A 1 192 ? 12.992 12.531 -4.415 1.00 88.12 192 THR A N 1
ATOM 1507 C CA . THR A 1 192 ? 12.082 13.660 -4.684 1.00 88.12 192 THR A CA 1
ATOM 1508 C C . THR A 1 192 ? 10.892 13.257 -5.557 1.00 88.12 192 THR A C 1
ATOM 1510 O O . THR A 1 192 ? 9.766 13.682 -5.312 1.00 88.12 192 THR A O 1
ATOM 1513 N N . ARG A 1 193 ? 11.128 12.398 -6.556 1.00 92.12 193 ARG A N 1
ATOM 1514 C CA . ARG A 1 193 ? 10.083 11.865 -7.439 1.00 92.12 193 ARG A CA 1
ATOM 1515 C C . ARG A 1 193 ? 9.222 10.828 -6.741 1.00 92.12 193 ARG A C 1
ATOM 1517 O O . ARG A 1 193 ? 8.028 10.768 -7.010 1.00 92.12 193 ARG A O 1
ATOM 1524 N N . GLU A 1 194 ? 9.814 10.029 -5.861 1.00 94.31 194 GLU A N 1
ATOM 1525 C CA . GLU A 1 194 ? 9.097 9.067 -5.026 1.00 94.31 194 GLU A CA 1
ATOM 1526 C C . GLU A 1 194 ? 7.980 9.782 -4.258 1.00 94.31 194 GLU A C 1
ATOM 1528 O O . GLU A 1 194 ? 6.813 9.414 -4.402 1.00 94.31 194 GLU A O 1
ATOM 1533 N N . LEU A 1 195 ? 8.305 10.897 -3.596 1.00 92.38 195 LEU A N 1
ATOM 1534 C CA . LEU A 1 195 ? 7.329 11.695 -2.860 1.00 92.38 195 LEU A CA 1
ATOM 1535 C C . LEU A 1 195 ? 6.259 12.324 -3.773 1.00 92.38 195 LEU A C 1
ATOM 1537 O O . LEU A 1 195 ? 5.086 12.391 -3.400 1.00 92.38 195 LEU A O 1
ATOM 1541 N N . GLU A 1 196 ? 6.623 12.778 -4.977 1.00 94.44 196 GLU A N 1
ATOM 1542 C CA . GLU A 1 196 ? 5.656 13.286 -5.965 1.00 94.44 196 GLU A CA 1
ATOM 1543 C C . GLU A 1 196 ? 4.630 12.213 -6.359 1.00 94.44 196 GLU A C 1
ATOM 1545 O O . GLU A 1 196 ? 3.423 12.474 -6.337 1.00 94.44 196 GLU A O 1
ATOM 1550 N N . PHE A 1 197 ? 5.087 10.999 -6.681 1.00 95.81 197 PHE A N 1
ATOM 1551 C CA . PHE A 1 197 ? 4.206 9.874 -7.003 1.00 95.81 197 PHE A CA 1
ATOM 1552 C C . PHE A 1 197 ? 3.367 9.447 -5.792 1.00 95.81 197 PHE A C 1
ATOM 1554 O O . PHE A 1 197 ? 2.165 9.209 -5.937 1.00 95.81 197 PHE A O 1
ATOM 1561 N N . ALA A 1 198 ? 3.959 9.431 -4.597 1.00 95.38 198 ALA A N 1
ATOM 1562 C CA . ALA A 1 198 ? 3.267 9.133 -3.348 1.00 95.38 198 ALA A CA 1
ATOM 1563 C C . ALA A 1 1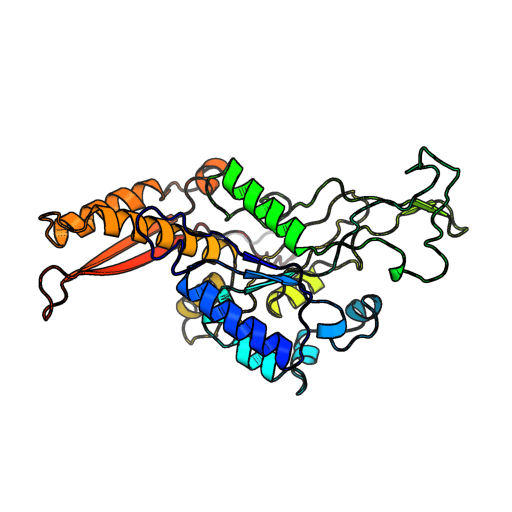98 ? 2.117 10.116 -3.080 1.00 95.38 198 ALA A C 1
ATOM 1565 O O . ALA A 1 198 ? 1.008 9.710 -2.728 1.00 95.38 198 ALA A O 1
ATOM 1566 N N . ASN A 1 199 ? 2.342 11.414 -3.300 1.00 94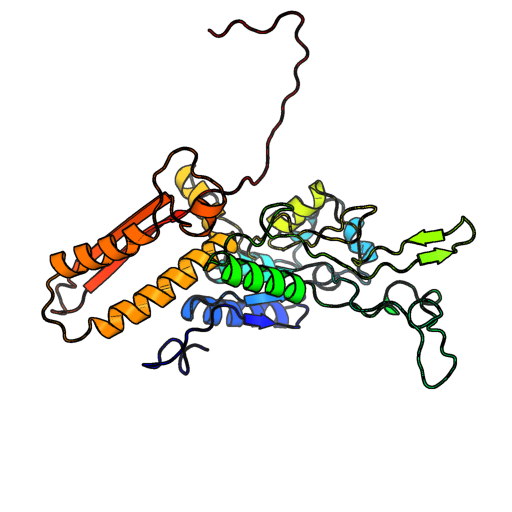.31 199 ASN A N 1
ATOM 1567 C CA . ASN A 1 199 ? 1.313 12.453 -3.187 1.00 94.31 199 ASN A CA 1
ATOM 1568 C C . ASN A 1 199 ? 0.255 12.354 -4.300 1.00 94.31 199 ASN A C 1
ATOM 1570 O O . ASN A 1 199 ? -0.915 12.711 -4.105 1.00 94.31 199 ASN A O 1
ATOM 1574 N N . ALA A 1 200 ? 0.634 11.832 -5.467 1.00 95.75 200 ALA A N 1
ATOM 1575 C CA . ALA A 1 200 ? -0.276 11.537 -6.568 1.00 95.75 200 ALA A CA 1
ATOM 1576 C C . ALA A 1 200 ? -1.116 10.255 -6.359 1.00 95.75 200 ALA A C 1
ATOM 1578 O O . ALA A 1 200 ? -2.009 9.997 -7.168 1.00 95.75 200 ALA A O 1
ATOM 1579 N N . GLY A 1 201 ? -0.914 9.528 -5.251 1.00 96.06 201 GLY A N 1
ATOM 1580 C CA . GLY A 1 201 ? -1.701 8.348 -4.876 1.00 96.06 201 GLY A CA 1
ATOM 1581 C C . GLY A 1 201 ? -1.141 7.033 -5.417 1.00 96.06 201 GLY A C 1
ATOM 1582 O O . GLY A 1 201 ? -1.902 6.095 -5.645 1.00 96.06 201 GLY A O 1
ATOM 1583 N N . PHE A 1 202 ? 0.168 6.975 -5.663 1.00 97.69 202 PHE A N 1
ATOM 1584 C CA . PHE A 1 202 ? 0.858 5.771 -6.109 1.00 97.69 202 PHE A CA 1
ATOM 1585 C C . PHE A 1 202 ? 1.871 5.266 -5.078 1.00 97.69 202 PHE A C 1
ATOM 1587 O O . PHE A 1 202 ? 2.224 5.970 -4.137 1.00 97.69 202 PHE A O 1
ATOM 1594 N N . ILE A 1 203 ? 2.357 4.044 -5.286 1.00 98.25 203 ILE A N 1
ATOM 1595 C CA . ILE A 1 203 ? 3.315 3.343 -4.430 1.00 98.25 203 ILE A CA 1
ATOM 1596 C C . ILE A 1 203 ? 4.569 3.044 -5.261 1.00 98.25 203 ILE A C 1
ATOM 1598 O O . ILE A 1 203 ? 4.588 2.061 -6.012 1.00 98.25 203 ILE A O 1
ATOM 1602 N N . PRO A 1 204 ? 5.601 3.901 -5.195 1.00 97.19 204 PRO A N 1
ATOM 1603 C CA . PRO A 1 204 ? 6.775 3.754 -6.038 1.00 97.19 204 PRO A CA 1
ATOM 1604 C C . PRO A 1 204 ? 7.753 2.712 -5.481 1.00 97.19 204 PRO A C 1
ATOM 1606 O O . PRO A 1 204 ? 8.137 2.760 -4.313 1.00 97.19 204 PRO A O 1
ATOM 1609 N N . LEU A 1 205 ? 8.205 1.801 -6.338 1.00 97.19 205 LEU A N 1
ATOM 1610 C CA . LEU A 1 205 ? 9.319 0.897 -6.091 1.00 97.19 205 LEU A CA 1
ATOM 1611 C C . LEU A 1 205 ? 10.611 1.563 -6.570 1.00 97.19 205 LEU A C 1
ATOM 1613 O O . LEU A 1 205 ? 10.918 1.592 -7.764 1.00 97.19 205 LEU A O 1
ATOM 1617 N N . SER A 1 206 ? 11.379 2.097 -5.628 1.00 95.94 206 SER A N 1
ATOM 1618 C CA . SER A 1 206 ? 12.606 2.833 -5.924 1.00 95.94 206 SER A CA 1
ATOM 1619 C C . SER A 1 206 ? 13.819 1.910 -5.842 1.00 95.94 206 SER A C 1
ATOM 1621 O O . SER A 1 206 ? 14.143 1.379 -4.780 1.00 95.94 206 SER A O 1
ATOM 1623 N N . TYR A 1 207 ? 14.509 1.717 -6.966 1.00 94.62 207 TYR A N 1
ATOM 1624 C CA . TYR A 1 207 ? 15.757 0.953 -7.016 1.00 94.62 207 TYR A CA 1
ATOM 1625 C C . TYR A 1 207 ? 16.898 1.680 -6.294 1.00 94.62 207 TYR A C 1
ATOM 1627 O O . TYR A 1 207 ? 17.180 2.848 -6.582 1.00 94.62 207 TYR A O 1
ATOM 1635 N N . TYR A 1 208 ? 17.595 0.974 -5.399 1.00 90.56 208 TYR A N 1
ATOM 1636 C CA . TYR A 1 208 ? 18.809 1.491 -4.780 1.00 90.56 208 TYR A CA 1
ATOM 1637 C C . TYR A 1 208 ? 19.983 1.337 -5.743 1.00 90.56 208 TYR A C 1
ATOM 1639 O O . TYR A 1 208 ? 20.427 0.234 -6.061 1.00 90.56 208 TYR A O 1
ATOM 1647 N N . LYS A 1 209 ? 20.505 2.469 -6.215 1.00 88.12 209 LYS A N 1
ATOM 1648 C CA . LYS A 1 209 ? 21.589 2.491 -7.198 1.00 88.12 209 LYS A CA 1
ATOM 1649 C C . LYS A 1 209 ? 22.809 1.707 -6.694 1.00 88.12 209 LYS A C 1
ATOM 1651 O O . LYS A 1 209 ? 23.277 1.946 -5.585 1.00 88.12 209 LYS A O 1
ATOM 1656 N N . ASN A 1 210 ? 23.363 0.858 -7.562 1.00 85.12 210 ASN A N 1
ATOM 1657 C CA . ASN A 1 210 ? 24.523 -0.004 -7.291 1.00 85.12 210 ASN A CA 1
ATOM 1658 C C . ASN A 1 210 ? 24.282 -1.053 -6.190 1.00 85.12 210 ASN A C 1
ATOM 1660 O O . ASN A 1 210 ? 25.214 -1.418 -5.476 1.00 85.12 210 ASN A O 1
ATOM 1664 N N . SER A 1 211 ? 23.046 -1.523 -6.045 1.00 90.25 211 SER A N 1
ATOM 1665 C CA . SER A 1 211 ? 22.688 -2.615 -5.141 1.00 90.25 211 SER A CA 1
ATOM 1666 C C . SER A 1 211 ? 21.876 -3.676 -5.882 1.00 90.25 211 SER A C 1
ATOM 1668 O O . SER A 1 211 ? 21.556 -3.510 -7.054 1.00 90.25 211 SER A O 1
ATOM 1670 N N . ASP A 1 212 ? 21.527 -4.759 -5.207 1.00 89.88 212 ASP A N 1
ATOM 1671 C CA . ASP A 1 212 ? 20.644 -5.816 -5.698 1.00 89.88 212 ASP A CA 1
ATOM 1672 C C . ASP A 1 212 ? 19.226 -5.724 -5.117 1.00 89.88 212 ASP A C 1
ATOM 1674 O O . ASP A 1 212 ? 18.475 -6.699 -5.152 1.00 89.88 212 ASP A O 1
ATOM 1678 N N . TYR A 1 213 ? 18.831 -4.557 -4.597 1.00 94.62 213 TYR A N 1
ATOM 1679 C CA . TYR A 1 213 ? 17.514 -4.372 -3.999 1.00 94.62 213 TYR A CA 1
ATOM 1680 C C . TYR A 1 213 ? 16.814 -3.086 -4.447 1.00 94.62 213 TYR A C 1
ATOM 1682 O O . TYR A 1 213 ? 17.413 -2.103 -4.893 1.00 94.62 213 TYR A O 1
ATOM 1690 N N . ALA A 1 214 ? 15.495 -3.093 -4.301 1.00 96.44 214 ALA A N 1
ATOM 1691 C CA . ALA A 1 214 ? 14.649 -1.911 -4.402 1.00 96.44 214 ALA A CA 1
ATOM 1692 C C . ALA A 1 214 ? 13.844 -1.740 -3.111 1.00 96.44 214 ALA A C 1
ATOM 1694 O O . ALA A 1 214 ? 13.760 -2.653 -2.292 1.00 96.44 214 ALA A O 1
ATOM 1695 N N . CYS A 1 215 ? 13.275 -0.560 -2.896 1.00 96.69 215 CYS A N 1
ATOM 1696 C CA . CYS A 1 215 ? 12.540 -0.251 -1.679 1.00 96.69 215 CYS A CA 1
ATOM 1697 C C . CYS A 1 215 ? 11.269 0.537 -1.987 1.00 96.69 215 CYS A C 1
ATOM 1699 O O . CYS A 1 215 ? 11.295 1.505 -2.748 1.00 96.69 215 CYS A O 1
ATOM 1701 N N . PHE A 1 216 ? 10.173 0.158 -1.334 1.00 97.31 216 PHE A N 1
ATOM 1702 C CA . PHE A 1 216 ? 9.000 1.014 -1.192 1.00 97.31 216 PHE A CA 1
ATOM 1703 C C . PHE A 1 216 ? 9.240 1.973 -0.028 1.00 97.31 216 PHE A C 1
ATOM 1705 O O . PHE A 1 216 ? 9.297 1.533 1.117 1.00 97.31 216 PHE A O 1
ATOM 1712 N N . PHE A 1 217 ? 9.436 3.266 -0.283 1.00 94.88 217 PHE A N 1
ATOM 1713 C CA . PHE A 1 217 ? 9.650 4.251 0.790 1.00 94.88 217 PHE A CA 1
ATOM 1714 C C . PHE A 1 217 ? 8.326 4.731 1.389 1.00 94.88 217 PHE A C 1
ATOM 1716 O O . PHE A 1 217 ? 8.182 4.826 2.615 1.00 94.88 217 PHE A O 1
ATOM 1723 N N . SER A 1 218 ? 7.337 4.951 0.528 1.00 94.19 218 SER A N 1
ATOM 1724 C CA . SER A 1 218 ? 5.952 5.214 0.891 1.00 94.19 218 SER A CA 1
ATOM 1725 C C . SER A 1 218 ? 5.034 4.057 0.487 1.00 94.19 218 SER A C 1
ATOM 1727 O O . SER A 1 218 ? 5.335 3.258 -0.396 1.00 94.19 218 SER A O 1
ATOM 1729 N N . ALA A 1 219 ? 3.893 3.967 1.169 1.00 95.69 219 ALA A N 1
ATOM 1730 C CA . ALA A 1 219 ? 2.803 3.054 0.837 1.00 95.69 219 ALA A CA 1
ATOM 1731 C C . ALA A 1 219 ? 1.476 3.808 0.997 1.00 95.69 219 ALA A C 1
ATOM 1733 O O . ALA A 1 219 ? 0.666 3.529 1.886 1.00 95.69 219 ALA A O 1
ATOM 1734 N N . ASN A 1 220 ? 1.299 4.845 0.179 1.00 96.00 220 ASN A N 1
ATOM 1735 C CA . ASN A 1 220 ? 0.079 5.640 0.173 1.00 96.00 220 ASN A CA 1
ATOM 1736 C C . ASN A 1 220 ? -1.017 4.929 -0.619 1.00 96.00 220 ASN A C 1
ATOM 1738 O O . ASN A 1 220 ? -0.765 4.279 -1.632 1.00 96.00 220 ASN A O 1
ATOM 1742 N N . SER A 1 221 ? -2.249 5.070 -0.146 1.00 97.62 221 SER A N 1
ATOM 1743 C CA . SER A 1 221 ? -3.419 4.703 -0.933 1.00 97.62 221 SER A CA 1
ATOM 1744 C C . SER A 1 221 ? -3.642 5.713 -2.059 1.00 97.62 221 SER A C 1
ATOM 1746 O O . SER A 1 221 ? -3.042 6.791 -2.097 1.00 97.62 221 SER A O 1
ATOM 1748 N N . THR A 1 222 ? -4.570 5.394 -2.952 1.00 97.94 222 THR A N 1
ATOM 1749 C CA . THR A 1 222 ? -4.982 6.320 -4.005 1.00 97.94 222 THR A CA 1
ATOM 1750 C C . THR A 1 222 ? -5.726 7.541 -3.464 1.00 97.94 222 THR A C 1
ATOM 1752 O O . THR A 1 222 ? -5.785 8.554 -4.155 1.00 97.94 222 THR A O 1
ATOM 1755 N N . GLN A 1 223 ? -6.235 7.520 -2.229 1.00 98.06 223 GLN A N 1
ATOM 1756 C CA . GLN A 1 223 ? -6.986 8.643 -1.671 1.00 98.06 223 GLN A CA 1
ATOM 1757 C C . GLN A 1 223 ? -6.167 9.938 -1.648 1.00 98.06 223 GLN A C 1
ATOM 1759 O O . GLN A 1 223 ? -4.990 9.966 -1.279 1.00 98.06 223 GLN A O 1
ATOM 1764 N N . LYS A 1 224 ? -6.804 11.048 -2.026 1.00 96.81 224 LYS A N 1
ATOM 1765 C CA . LYS A 1 224 ? -6.271 12.389 -1.785 1.00 96.81 224 LYS A CA 1
ATOM 1766 C C . LYS A 1 224 ? -6.721 12.835 -0.387 1.00 96.81 224 LYS A C 1
ATOM 1768 O O . LYS A 1 224 ? -7.918 13.039 -0.195 1.00 96.81 224 LYS A O 1
ATOM 1773 N N . PRO A 1 225 ? -5.811 12.990 0.592 1.00 95.12 225 PRO A N 1
ATOM 1774 C CA . PRO A 1 225 ? -6.200 13.435 1.925 1.00 95.12 225 PRO A CA 1
ATOM 1775 C C . PRO A 1 225 ? -6.788 14.849 1.860 1.00 95.12 225 PRO A C 1
ATOM 1777 O O . PRO A 1 225 ? -6.215 15.744 1.231 1.00 95.12 225 PRO A O 1
ATOM 1780 N N . ALA A 1 226 ? -7.934 15.043 2.508 1.00 93.88 226 ALA A N 1
ATOM 1781 C CA . ALA A 1 226 ? -8.607 16.328 2.574 1.00 93.88 226 ALA A CA 1
ATOM 1782 C C . ALA A 1 226 ? -7.862 17.282 3.518 1.00 93.88 226 ALA A C 1
ATOM 1784 O O . ALA A 1 226 ? -7.294 16.879 4.537 1.00 93.88 226 ALA A O 1
ATOM 1785 N N . LEU A 1 227 ? -7.869 18.566 3.162 1.00 92.56 227 LEU A N 1
ATOM 1786 C CA . LEU A 1 227 ? -7.369 19.634 4.019 1.00 92.56 227 LEU A CA 1
ATOM 1787 C C . LEU A 1 227 ? -8.543 20.204 4.807 1.00 92.56 227 LEU A C 1
ATOM 1789 O O . LEU A 1 227 ? -9.555 20.592 4.225 1.00 92.56 227 LEU A O 1
ATOM 1793 N N . TYR A 1 228 ? -8.388 20.253 6.122 1.00 92.94 228 TYR A N 1
ATOM 1794 C CA . TYR A 1 228 ? -9.378 20.796 7.039 1.00 92.94 228 TYR A CA 1
ATOM 1795 C C . TYR A 1 228 ? -8.872 22.103 7.647 1.00 92.94 228 TYR A C 1
ATOM 1797 O O . TYR A 1 228 ? -7.707 22.468 7.512 1.00 92.94 228 TYR A O 1
ATOM 1805 N N . THR A 1 229 ? -9.765 22.818 8.325 1.00 93.25 229 THR A N 1
ATOM 1806 C CA . THR A 1 229 ? -9.428 24.067 9.017 1.00 93.25 229 THR A CA 1
ATOM 1807 C C . THR A 1 229 ? -8.526 23.847 10.226 1.00 93.25 229 THR A C 1
ATOM 1809 O O . THR A 1 229 ? -7.755 24.740 10.564 1.00 93.25 229 THR A O 1
ATOM 1812 N N . THR A 1 230 ? -8.618 22.683 10.877 1.00 94.75 230 THR A N 1
ATOM 1813 C CA . THR A 1 230 ? -7.761 22.315 12.006 1.00 94.75 230 THR A CA 1
ATOM 1814 C C . THR A 1 230 ? -6.634 21.389 11.561 1.00 94.75 230 THR A C 1
ATOM 1816 O O . THR A 1 230 ? -6.817 20.488 10.729 1.00 94.75 230 THR A O 1
ATOM 1819 N N . ASP A 1 231 ? -5.459 21.590 12.153 1.00 93.06 231 ASP A N 1
ATOM 1820 C CA . ASP A 1 231 ? -4.278 20.770 11.883 1.00 93.06 231 ASP A CA 1
ATOM 1821 C C . ASP A 1 231 ? -4.512 19.306 12.273 1.00 93.06 231 ASP A C 1
ATOM 1823 O O . ASP A 1 231 ? -4.082 18.397 11.567 1.00 93.06 231 ASP A O 1
ATOM 1827 N N . GLU A 1 232 ? -5.271 19.069 13.343 1.00 90.62 232 GLU A N 1
ATOM 1828 C CA . GLU A 1 232 ? -5.626 17.737 13.843 1.00 90.62 232 GLU A CA 1
ATOM 1829 C C . GLU A 1 232 ? -6.483 16.957 12.838 1.00 90.62 232 GLU A C 1
ATOM 1831 O O . GLU A 1 232 ? -6.178 15.809 12.513 1.00 90.62 232 GLU A O 1
ATOM 1836 N N . ALA A 1 233 ? -7.529 17.581 12.285 1.00 90.50 233 ALA A N 1
ATOM 1837 C CA . ALA A 1 233 ? -8.381 16.936 11.287 1.00 90.50 233 ALA A CA 1
ATOM 1838 C C . ALA A 1 233 ? -7.605 16.659 9.989 1.00 90.50 233 ALA A C 1
ATOM 1840 O O . ALA A 1 233 ? -7.745 15.592 9.386 1.00 90.50 233 ALA A O 1
ATOM 1841 N N . THR A 1 234 ? -6.717 17.577 9.599 1.00 92.38 234 THR A N 1
ATOM 1842 C CA . THR A 1 234 ? -5.816 17.381 8.456 1.00 92.38 234 THR A CA 1
ATOM 1843 C C . THR A 1 234 ? -4.823 16.241 8.705 1.00 92.38 234 THR A C 1
ATOM 1845 O O . THR A 1 234 ? -4.592 15.417 7.816 1.00 92.38 234 THR A O 1
ATOM 1848 N N . ALA A 1 235 ? -4.258 16.141 9.911 1.00 90.69 235 ALA A N 1
ATOM 1849 C CA . ALA A 1 235 ? -3.366 15.051 10.296 1.00 90.69 235 ALA A CA 1
ATOM 1850 C C . ALA A 1 235 ? -4.081 13.694 10.239 1.00 90.69 235 ALA A C 1
ATOM 1852 O O . ALA A 1 235 ? -3.563 12.758 9.626 1.00 90.69 235 ALA A O 1
ATOM 1853 N N . ASN A 1 236 ? -5.303 13.612 10.770 1.00 91.25 236 ASN A N 1
ATOM 1854 C CA . ASN A 1 236 ? -6.132 12.407 10.707 1.00 91.25 236 ASN A CA 1
ATOM 1855 C C . ASN A 1 236 ? -6.427 11.998 9.260 1.00 91.25 236 ASN A C 1
ATOM 1857 O O . ASN A 1 236 ? -6.287 10.829 8.901 1.00 91.25 236 ASN A O 1
ATOM 1861 N N . SER A 1 237 ? -6.747 12.961 8.389 1.00 92.81 237 SER A N 1
ATOM 1862 C CA . SER A 1 237 ? -6.969 12.664 6.973 1.00 92.81 237 SER A CA 1
ATOM 1863 C C . SER A 1 237 ? -5.728 12.103 6.281 1.00 92.81 237 SER A C 1
ATOM 1865 O O . SER A 1 237 ? -5.862 11.219 5.439 1.00 92.81 237 SER A O 1
ATOM 1867 N N . ARG A 1 238 ? -4.530 12.595 6.623 1.00 92.44 238 ARG A N 1
ATOM 1868 C CA . ARG A 1 238 ? -3.260 12.094 6.069 1.00 92.44 238 ARG A CA 1
ATOM 1869 C C . ARG A 1 238 ? -2.900 10.703 6.575 1.00 92.44 238 ARG A C 1
ATOM 1871 O O . ARG A 1 238 ? -2.250 9.955 5.853 1.00 92.44 238 ARG A O 1
ATOM 1878 N N . ILE A 1 239 ? -3.273 10.362 7.806 1.00 91.50 239 ILE A N 1
ATOM 1879 C CA . ILE A 1 239 ? -3.087 9.013 8.355 1.00 91.50 239 ILE A CA 1
ATOM 1880 C C . ILE A 1 239 ? -4.014 8.036 7.626 1.00 91.50 239 ILE A C 1
ATOM 1882 O O . ILE A 1 239 ? -3.563 6.986 7.173 1.00 91.50 239 ILE A O 1
ATOM 1886 N N . ASN A 1 240 ? -5.274 8.424 7.421 1.00 91.69 240 ASN A N 1
ATOM 1887 C CA . ASN A 1 240 ? -6.277 7.600 6.743 1.00 91.69 240 ASN A CA 1
ATOM 1888 C C . ASN A 1 240 ? -5.987 7.359 5.254 1.00 91.69 240 ASN A C 1
ATOM 1890 O O . ASN A 1 240 ? -6.515 6.413 4.684 1.00 91.69 240 ASN A O 1
ATOM 1894 N N . SER A 1 241 ? -5.119 8.153 4.622 1.00 94.50 241 SER A N 1
ATOM 1895 C CA . SER A 1 241 ? -4.702 7.918 3.236 1.00 94.50 241 SER A CA 1
ATOM 1896 C C . SER A 1 241 ? -3.498 6.972 3.102 1.00 94.50 241 SER A C 1
ATOM 1898 O O . SER A 1 241 ? -3.008 6.782 1.988 1.00 94.50 241 SER A O 1
ATOM 1900 N N . ARG A 1 242 ? -2.980 6.389 4.193 1.00 94.94 242 ARG A N 1
ATOM 1901 C CA . ARG A 1 242 ? -1.791 5.512 4.181 1.00 94.94 242 ARG A CA 1
ATOM 1902 C C . ARG A 1 242 ? -2.182 4.054 4.399 1.00 94.94 242 ARG A C 1
ATOM 1904 O O . ARG A 1 242 ? -2.819 3.713 5.394 1.00 94.94 242 ARG A O 1
ATOM 1911 N N . LEU A 1 243 ? -1.723 3.172 3.514 1.00 95.56 243 LEU A N 1
ATOM 1912 C CA . LEU A 1 243 ? -2.094 1.758 3.546 1.00 95.56 243 LEU A CA 1
ATOM 1913 C C . LEU A 1 243 ? -1.662 1.004 4.809 1.00 95.56 243 LEU A C 1
ATOM 1915 O O . LEU A 1 243 ? -2.478 0.216 5.276 1.00 95.56 243 LEU A O 1
ATOM 1919 N N . PRO A 1 244 ? -0.475 1.227 5.413 1.00 95.31 244 PRO A N 1
ATOM 1920 C CA . PRO A 1 244 ? -0.104 0.538 6.653 1.00 95.31 244 PRO A CA 1
ATOM 1921 C C . PRO A 1 244 ? -1.155 0.682 7.763 1.00 95.31 244 PRO A C 1
ATOM 1923 O O . PRO A 1 244 ? -1.480 -0.283 8.453 1.00 95.31 244 PRO A O 1
ATOM 1926 N N . TYR A 1 245 ? -1.746 1.873 7.900 1.00 95.06 245 TYR A N 1
ATOM 1927 C CA . TYR A 1 245 ? -2.776 2.134 8.905 1.00 95.06 245 TYR A CA 1
ATOM 1928 C C . TYR A 1 245 ? -4.154 1.625 8.469 1.00 95.06 245 TYR A C 1
ATOM 1930 O O . TYR A 1 245 ? -4.928 1.167 9.307 1.00 95.06 245 TYR A O 1
ATOM 1938 N N . ILE A 1 246 ? -4.447 1.613 7.166 1.00 96.25 246 ILE A N 1
ATOM 1939 C CA . ILE A 1 246 ? -5.657 0.966 6.646 1.00 96.25 246 ILE A CA 1
ATOM 1940 C C . ILE A 1 246 ? -5.613 -0.550 6.858 1.00 96.25 246 ILE A C 1
ATOM 1942 O O . ILE A 1 246 ? -6.621 -1.118 7.270 1.00 96.25 246 ILE A O 1
ATOM 1946 N N . PHE A 1 247 ? -4.467 -1.209 6.665 1.00 96.19 247 PHE A N 1
ATOM 1947 C CA . PHE A 1 247 ? -4.296 -2.627 6.999 1.00 96.19 247 PHE A CA 1
ATOM 1948 C C . PHE A 1 247 ? -4.514 -2.891 8.489 1.00 96.19 247 PHE A C 1
ATOM 1950 O O . PHE A 1 247 ? -5.202 -3.846 8.848 1.00 96.19 247 PHE A O 1
ATOM 1957 N N . LEU A 1 248 ? -3.978 -2.025 9.352 1.00 95.25 248 LEU A N 1
ATOM 1958 C CA . LEU A 1 248 ? -4.172 -2.108 10.796 1.00 95.25 248 LEU A CA 1
ATOM 1959 C C . LEU A 1 248 ? -5.656 -2.020 11.182 1.00 95.25 248 LEU A C 1
ATOM 1961 O O . LEU A 1 248 ? -6.173 -2.922 11.838 1.00 95.25 248 LEU A O 1
ATOM 1965 N N . VAL A 1 249 ? -6.357 -0.973 10.735 1.00 94.81 249 VAL A N 1
ATOM 1966 C CA . VAL A 1 249 ? -7.789 -0.782 11.027 1.00 94.81 249 VAL A CA 1
ATOM 1967 C C . VAL A 1 249 ? -8.632 -1.905 10.423 1.00 94.81 249 VAL A C 1
ATOM 1969 O O . VAL A 1 249 ? -9.542 -2.407 11.078 1.00 94.81 249 VAL A O 1
ATOM 1972 N N . SER A 1 250 ? -8.298 -2.358 9.214 1.00 95.75 250 SER A N 1
ATOM 1973 C CA . SER A 1 250 ? -8.987 -3.474 8.559 1.00 95.75 250 SER A CA 1
ATOM 1974 C C . SER A 1 250 ? -8.894 -4.756 9.381 1.00 95.75 250 SER A C 1
ATOM 1976 O O . SER A 1 250 ? -9.894 -5.437 9.604 1.00 95.75 250 SER A O 1
ATOM 1978 N N . ARG A 1 251 ? -7.705 -5.054 9.914 1.00 95.06 251 ARG A N 1
ATOM 1979 C CA . ARG A 1 251 ? -7.496 -6.238 10.744 1.00 95.06 251 ARG A CA 1
ATOM 1980 C C . ARG A 1 251 ? -8.197 -6.130 12.100 1.00 95.06 251 ARG A C 1
ATOM 1982 O O . ARG A 1 251 ? -8.740 -7.124 12.576 1.00 95.06 251 ARG A O 1
ATOM 1989 N N . LEU A 1 252 ? -8.249 -4.939 12.699 1.00 94.88 252 LEU A N 1
ATOM 1990 C CA . LEU A 1 252 ? -9.058 -4.696 13.899 1.00 94.88 252 LEU A CA 1
ATOM 1991 C C . LEU A 1 252 ? -10.550 -4.922 13.624 1.00 94.88 252 LEU A C 1
ATOM 1993 O O . LEU A 1 252 ? -11.221 -5.563 14.429 1.00 94.88 252 LEU A O 1
ATOM 1997 N N . ALA A 1 253 ? -11.057 -4.475 12.472 1.00 93.75 253 ALA A N 1
ATOM 1998 C CA . ALA A 1 253 ? -12.438 -4.727 12.066 1.00 93.75 253 ALA A CA 1
ATOM 1999 C C . ALA A 1 253 ? -12.725 -6.228 11.884 1.00 93.75 253 ALA A C 1
ATOM 2001 O O . ALA A 1 253 ? -13.797 -6.699 12.267 1.00 93.75 253 ALA A O 1
ATOM 2002 N N . HIS A 1 254 ? -11.768 -7.002 11.357 1.00 94.06 254 HIS A N 1
ATOM 2003 C CA . HIS A 1 254 ? -11.881 -8.464 11.269 1.00 94.06 254 HIS A CA 1
ATOM 2004 C C . HIS A 1 254 ? -11.996 -9.107 12.652 1.00 94.06 254 HIS A C 1
ATOM 2006 O O . HIS A 1 254 ? -12.906 -9.903 12.874 1.00 94.06 254 HIS A O 1
ATOM 2012 N N . TYR A 1 255 ? -11.130 -8.729 13.599 1.00 92.75 255 TYR A N 1
ATOM 2013 C CA . TYR A 1 255 ? -11.208 -9.239 14.970 1.00 92.75 255 TYR A CA 1
ATOM 2014 C C . TYR A 1 255 ? -12.519 -8.857 15.653 1.00 92.75 255 TYR A C 1
ATOM 2016 O O . TYR A 1 255 ? -13.174 -9.720 16.231 1.00 92.75 255 TYR A O 1
ATOM 2024 N N . LEU A 1 256 ? -12.944 -7.596 15.541 1.00 91.19 256 LEU A N 1
ATOM 2025 C CA . LEU A 1 256 ? -14.195 -7.136 16.138 1.00 91.19 256 LEU A CA 1
ATOM 2026 C C . LEU A 1 256 ? -15.412 -7.871 15.572 1.00 91.19 256 LEU A C 1
ATOM 2028 O O . LEU A 1 256 ? -16.297 -8.232 16.341 1.00 91.19 256 LEU A O 1
ATOM 2032 N N . LYS A 1 257 ? -15.448 -8.157 14.264 1.00 89.94 257 LYS A N 1
ATOM 2033 C CA . LYS A 1 257 ? -16.529 -8.945 13.649 1.00 89.94 257 LYS A CA 1
ATOM 2034 C C . LYS A 1 257 ? -16.593 -10.365 14.225 1.00 89.94 257 LYS A C 1
ATOM 2036 O O . LYS A 1 257 ? -17.690 -10.871 14.455 1.00 89.94 257 LYS A O 1
ATOM 2041 N N . VAL A 1 258 ? -15.447 -11.002 14.474 1.00 89.38 258 VAL A N 1
ATOM 2042 C CA . VAL A 1 258 ? -15.383 -12.344 15.082 1.00 89.38 258 VAL A CA 1
ATOM 2043 C C . VAL A 1 258 ? -15.794 -12.299 16.557 1.00 89.38 258 VAL A C 1
ATOM 2045 O O . VAL A 1 258 ? -16.712 -13.016 16.945 1.00 89.38 258 VAL A O 1
ATOM 2048 N N . LEU A 1 259 ? -15.214 -11.393 17.350 1.00 87.56 259 LEU A N 1
ATOM 2049 C CA . LEU A 1 259 ? -15.543 -11.221 18.772 1.00 87.56 259 LEU A CA 1
ATOM 2050 C C . LEU A 1 259 ? -17.019 -10.864 18.987 1.00 87.56 259 LEU A C 1
ATOM 2052 O O . LEU A 1 259 ? -17.668 -11.373 19.898 1.00 87.56 259 LEU A O 1
ATOM 2056 N N . GLN A 1 260 ? -17.583 -10.010 18.127 1.00 84.56 260 GLN A N 1
ATOM 2057 C CA . GLN A 1 260 ? -19.003 -9.674 18.164 1.00 84.56 260 GLN A CA 1
ATOM 2058 C C . GLN A 1 260 ? -19.865 -10.923 17.972 1.00 84.56 260 GLN A C 1
ATOM 2060 O O . GLN A 1 260 ? -20.820 -11.111 18.720 1.00 84.56 260 GLN A O 1
ATOM 2065 N N . ARG A 1 261 ? -19.539 -11.780 16.994 1.00 85.81 261 ARG A N 1
ATOM 2066 C CA . ARG A 1 261 ? -20.299 -13.008 16.714 1.00 85.81 261 ARG A CA 1
ATOM 2067 C C . ARG A 1 261 ? -20.295 -13.973 17.890 1.00 85.81 261 ARG A C 1
ATOM 2069 O O . ARG A 1 261 ? -21.342 -14.528 18.201 1.00 85.81 261 ARG A O 1
ATOM 2076 N N . GLU A 1 262 ? -19.150 -14.143 18.542 1.00 85.12 262 GLU A N 1
ATOM 2077 C 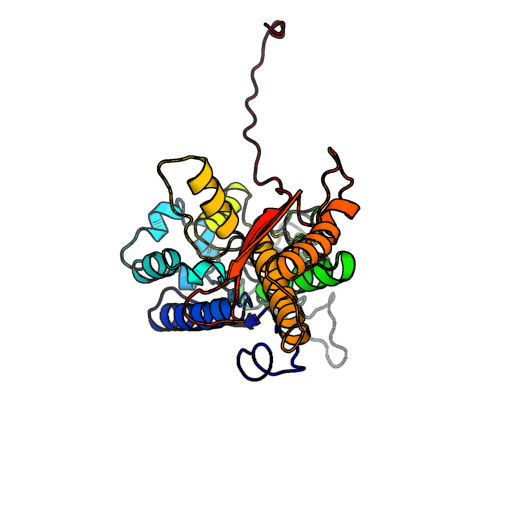CA . GLU A 1 262 ? -19.017 -15.011 19.719 1.00 85.12 262 GLU A CA 1
ATOM 2078 C C . GLU A 1 262 ? -19.824 -14.495 20.919 1.00 85.12 262 GLU A C 1
ATOM 2080 O O . GLU A 1 262 ? -20.300 -15.281 21.736 1.00 85.12 262 GLU A O 1
ATOM 2085 N N . ASN A 1 263 ? -20.036 -13.179 20.996 1.00 84.19 263 ASN A N 1
ATOM 2086 C CA . ASN A 1 263 ? -20.792 -12.537 22.066 1.00 84.19 263 ASN A CA 1
ATOM 2087 C C . ASN A 1 263 ? -22.317 -12.514 21.850 1.00 84.19 263 ASN A C 1
ATOM 2089 O O . ASN A 1 263 ? -23.057 -12.239 22.803 1.00 84.19 263 ASN A O 1
ATOM 2093 N N . ILE A 1 264 ? -22.815 -12.826 20.648 1.00 85.44 264 ILE A N 1
ATOM 2094 C CA . ILE A 1 264 ? -24.258 -12.888 20.366 1.00 85.44 264 ILE A CA 1
ATOM 2095 C C . ILE A 1 264 ? -24.913 -13.997 21.202 1.00 85.44 264 ILE A C 1
ATOM 2097 O O . ILE A 1 264 ? -24.495 -15.151 21.181 1.00 85.44 264 ILE A O 1
ATOM 2101 N N . GLY A 1 265 ? -25.979 -13.642 21.926 1.00 85.31 265 GLY A N 1
ATOM 2102 C CA . GLY A 1 265 ? -26.711 -14.554 22.813 1.00 85.31 265 GLY A CA 1
ATOM 2103 C C . GLY A 1 265 ? -26.201 -14.582 24.257 1.00 85.31 265 GLY A C 1
ATOM 2104 O O . GLY A 1 265 ? -26.820 -15.226 25.103 1.00 85.31 265 GLY A O 1
ATOM 2105 N N . SER A 1 266 ? -25.117 -13.864 24.567 1.00 87.12 266 SER A N 1
ATOM 2106 C CA . SER A 1 266 ? -24.668 -13.668 25.948 1.00 87.12 266 SER A CA 1
ATOM 2107 C C . SER A 1 266 ? -25.516 -12.618 26.682 1.00 87.12 266 SER A C 1
ATOM 2109 O O . SER A 1 266 ? -26.011 -11.661 26.088 1.00 87.12 266 SER A O 1
ATOM 2111 N N . THR A 1 267 ? -25.684 -12.775 27.997 1.00 87.38 267 THR A N 1
ATOM 2112 C CA . THR A 1 267 ? -26.414 -11.825 28.856 1.00 87.38 267 THR A CA 1
ATOM 2113 C C . THR A 1 267 ? -25.481 -10.722 29.365 1.00 87.38 267 THR A C 1
ATOM 2115 O O . THR A 1 267 ? -25.264 -10.599 30.572 1.00 87.38 267 THR A O 1
ATOM 2118 N N . LYS A 1 268 ? -24.859 -9.975 28.448 1.00 86.06 268 LYS A N 1
ATOM 2119 C CA . LYS A 1 268 ? -23.946 -8.868 28.774 1.00 86.06 268 LYS A CA 1
ATOM 2120 C C . LYS A 1 268 ? -24.677 -7.534 28.664 1.00 86.06 268 LYS A C 1
ATOM 2122 O O . LYS A 1 268 ? -25.427 -7.312 27.716 1.00 86.06 268 LYS A O 1
ATOM 2127 N N . ASP A 1 269 ? -24.456 -6.655 29.636 1.00 89.06 269 ASP A N 1
ATOM 2128 C CA . ASP A 1 269 ? -24.883 -5.262 29.547 1.00 89.06 269 ASP A CA 1
ATOM 2129 C C . ASP A 1 269 ? -23.838 -4.419 28.794 1.00 89.06 269 ASP A C 1
ATOM 2131 O O . ASP A 1 269 ? -22.735 -4.879 28.475 1.00 89.06 269 ASP A O 1
ATOM 2135 N N . LYS A 1 270 ? -24.190 -3.162 28.503 1.00 90.88 270 LYS A N 1
ATOM 2136 C CA . LYS A 1 270 ? -23.298 -2.209 27.829 1.00 90.88 270 LYS A CA 1
ATOM 2137 C C . LYS A 1 270 ? -21.933 -2.112 28.523 1.00 90.88 270 LYS A C 1
ATOM 2139 O O . LYS A 1 270 ? -20.908 -2.095 27.847 1.00 90.88 270 LYS A O 1
ATOM 2144 N N . THR A 1 271 ? -21.913 -2.022 29.853 1.00 92.88 271 THR A N 1
ATOM 2145 C CA . THR A 1 271 ? -20.686 -1.790 30.629 1.00 92.88 271 THR A CA 1
ATOM 2146 C C . THR A 1 271 ? -19.757 -2.999 30.596 1.00 92.88 271 THR A C 1
ATOM 2148 O O . THR A 1 271 ? -18.547 -2.832 30.436 1.00 92.88 271 THR A O 1
ATOM 2151 N N . ALA A 1 272 ? -20.304 -4.210 30.695 1.00 92.12 272 ALA A N 1
ATOM 2152 C CA . ALA A 1 272 ? -19.542 -5.442 30.556 1.00 92.12 272 ALA A CA 1
ATOM 2153 C C . ALA A 1 272 ? -18.940 -5.563 29.150 1.00 92.12 272 ALA A C 1
ATOM 2155 O O . ALA A 1 272 ? -17.748 -5.844 29.027 1.00 92.12 272 ALA A O 1
ATOM 2156 N N . LEU A 1 273 ? -19.732 -5.285 28.105 1.00 91.19 273 LEU A N 1
ATOM 2157 C CA . LEU A 1 273 ? -19.259 -5.330 26.719 1.00 91.19 273 LEU A CA 1
ATOM 2158 C C . LEU A 1 273 ? -18.156 -4.292 26.459 1.00 91.19 273 LEU A C 1
ATOM 2160 O O . LEU A 1 273 ? -17.129 -4.614 25.866 1.00 91.19 273 LEU A O 1
ATOM 2164 N N . GLU A 1 274 ? -18.328 -3.059 26.942 1.00 93.75 274 GLU A N 1
ATOM 2165 C CA . GLU A 1 274 ? -17.318 -2.003 26.824 1.00 93.75 274 GLU A CA 1
ATOM 2166 C C . GLU A 1 274 ? -16.019 -2.376 27.550 1.00 93.75 274 GLU A C 1
ATOM 2168 O O . GLU A 1 274 ? -14.933 -2.199 26.995 1.00 93.75 274 GLU A O 1
ATOM 2173 N N . SER A 1 275 ? -16.106 -2.935 28.761 1.00 94.31 275 SER A N 1
ATOM 2174 C CA . SER A 1 275 ? -14.925 -3.355 29.522 1.00 94.31 275 SER A CA 1
ATOM 2175 C C . SER A 1 275 ? -14.172 -4.491 28.832 1.00 94.31 275 SER A C 1
ATOM 2177 O O . SER A 1 275 ? -12.948 -4.442 28.744 1.00 94.31 275 SER A O 1
ATOM 2179 N N . GLU A 1 276 ? -14.876 -5.490 28.307 1.00 92.56 276 GLU A N 1
ATOM 2180 C CA . GLU A 1 276 ? -14.270 -6.619 27.601 1.00 92.56 276 GLU A CA 1
ATOM 2181 C C . GLU A 1 276 ? -13.539 -6.185 26.329 1.00 92.56 276 GLU A C 1
ATOM 2183 O O . GLU A 1 276 ? -12.382 -6.557 26.124 1.00 92.56 276 GLU A O 1
ATOM 2188 N N . LEU A 1 277 ? -14.183 -5.353 25.507 1.00 93.06 277 LEU A N 1
ATOM 2189 C CA . LEU A 1 277 ? -13.589 -4.849 24.271 1.00 93.06 277 LEU A CA 1
ATOM 2190 C C . LEU A 1 277 ? -12.368 -3.960 24.546 1.00 93.06 277 LEU A C 1
ATOM 2192 O O . LEU A 1 277 ? -11.364 -4.073 23.843 1.00 93.06 277 LEU A O 1
ATOM 2196 N N . ASN A 1 278 ? -12.412 -3.116 25.584 1.00 94.88 278 ASN A N 1
ATOM 2197 C CA . ASN A 1 278 ? -11.252 -2.313 25.983 1.00 94.88 278 ASN A CA 1
ATOM 2198 C C . ASN A 1 278 ? -10.128 -3.169 26.591 1.00 94.88 278 ASN A C 1
ATOM 2200 O O . ASN A 1 278 ? -8.961 -2.899 26.320 1.00 94.88 278 ASN A O 1
ATOM 2204 N N . ASN A 1 279 ? -10.446 -4.224 27.349 1.00 94.56 279 ASN A N 1
ATOM 2205 C CA . ASN A 1 279 ? -9.440 -5.156 27.869 1.00 94.56 279 ASN A CA 1
ATOM 2206 C C . ASN A 1 279 ? -8.727 -5.897 26.731 1.00 94.56 279 ASN A C 1
ATOM 2208 O O . ASN A 1 279 ? -7.502 -6.003 26.744 1.00 94.56 279 ASN A O 1
ATOM 2212 N N . TRP A 1 280 ? -9.475 -6.367 25.726 1.00 94.38 280 TRP A N 1
ATOM 2213 C CA . TRP A 1 280 ? -8.897 -6.962 24.522 1.00 94.38 280 TRP A CA 1
ATOM 2214 C C . TRP A 1 280 ? -8.017 -5.959 23.766 1.00 94.38 280 TRP A C 1
ATOM 2216 O O . TRP A 1 280 ? -6.863 -6.269 23.474 1.00 94.38 280 TRP A O 1
ATOM 2226 N N . LEU A 1 281 ? -8.503 -4.740 23.511 1.00 93.69 281 LEU A N 1
ATOM 2227 C CA . LEU A 1 281 ? -7.703 -3.699 22.855 1.00 93.69 281 LEU A CA 1
ATOM 2228 C C . LEU A 1 281 ? -6.431 -3.349 23.624 1.00 93.69 281 LEU A C 1
ATOM 2230 O O . LEU A 1 281 ? -5.399 -3.115 23.001 1.00 93.69 281 LEU A O 1
ATOM 2234 N N . GLY A 1 282 ? -6.489 -3.336 24.957 1.00 93.69 282 GLY A N 1
ATOM 2235 C CA . GLY A 1 282 ? -5.337 -3.073 25.814 1.00 93.69 282 GLY A CA 1
ATOM 2236 C C . GLY A 1 282 ? -4.181 -4.047 25.577 1.00 93.69 282 GLY A C 1
ATOM 2237 O O . GLY A 1 282 ? -3.028 -3.658 25.724 1.00 93.69 282 GLY A O 1
ATOM 2238 N N . THR A 1 283 ? -4.461 -5.273 25.117 1.00 93.38 283 THR A N 1
ATOM 2239 C CA . THR A 1 283 ? -3.415 -6.246 24.739 1.00 93.38 283 THR A CA 1
ATOM 2240 C C . THR A 1 283 ? -2.621 -5.842 23.496 1.00 93.38 283 THR A C 1
ATOM 2242 O O . THR A 1 283 ? -1.547 -6.382 23.260 1.00 93.38 283 THR A O 1
ATOM 2245 N N . LEU A 1 284 ? -3.129 -4.895 22.703 1.00 93.19 284 LEU A N 1
ATOM 2246 C CA . LEU A 1 284 ? -2.507 -4.412 21.468 1.00 93.19 284 LEU A CA 1
ATOM 2247 C C . LEU A 1 284 ? -1.812 -3.055 21.642 1.00 93.19 284 LEU A C 1
ATOM 2249 O O . LEU A 1 284 ? -1.200 -2.560 20.692 1.00 93.19 284 LEU A O 1
ATOM 2253 N N . VAL A 1 285 ? -1.938 -2.441 22.824 1.00 94.12 285 VAL A N 1
ATOM 2254 C CA . VAL A 1 285 ? -1.454 -1.091 23.119 1.00 94.12 285 VAL A CA 1
ATOM 2255 C C . VAL A 1 285 ? -0.121 -1.140 23.861 1.00 94.12 285 VAL A C 1
ATOM 2257 O O . VAL A 1 285 ? 0.040 -1.894 24.816 1.00 94.12 285 VAL A O 1
ATOM 2260 N N . THR A 1 286 ? 0.834 -0.298 23.460 1.00 92.19 286 THR A N 1
ATOM 2261 C CA . THR A 1 286 ? 2.072 -0.056 24.216 1.00 92.19 286 THR A CA 1
ATOM 2262 C C . THR A 1 286 ? 2.260 1.436 24.497 1.00 92.19 286 THR A C 1
ATOM 2264 O O . THR A 1 286 ? 2.560 2.232 23.609 1.00 92.19 286 THR A O 1
ATOM 2267 N N . GLU A 1 287 ? 2.154 1.815 25.774 1.00 86.06 287 GLU A N 1
ATOM 2268 C CA . GLU A 1 287 ? 2.340 3.201 26.240 1.00 86.06 287 GLU A CA 1
ATOM 2269 C C . GLU A 1 287 ? 3.803 3.544 26.580 1.00 86.06 287 GLU A C 1
ATOM 2271 O O . GLU A 1 287 ? 4.125 4.687 26.912 1.00 86.06 287 GLU A O 1
ATOM 2276 N N . MET A 1 288 ? 4.711 2.563 26.503 1.00 83.00 288 MET A N 1
ATOM 2277 C CA . MET A 1 288 ? 6.117 2.736 26.865 1.00 83.00 288 MET A CA 1
ATOM 2278 C C . MET A 1 288 ? 6.791 3.797 25.982 1.00 83.00 288 MET A C 1
ATOM 2280 O O . MET A 1 288 ? 6.932 3.647 24.766 1.00 83.00 288 MET A O 1
ATOM 2284 N N . VAL A 1 289 ? 7.264 4.871 26.616 1.00 76.06 289 VAL A N 1
ATOM 2285 C CA . VAL A 1 289 ? 8.053 5.912 25.950 1.00 76.06 289 VAL A CA 1
ATOM 2286 C C . VAL A 1 289 ? 9.401 5.318 25.540 1.00 76.06 289 VAL A C 1
ATOM 2288 O O . VAL A 1 289 ? 10.158 4.856 26.389 1.00 76.06 289 VAL A O 1
ATOM 2291 N N . GLY A 1 290 ? 9.702 5.327 24.239 1.00 79.25 290 GLY A N 1
ATOM 2292 C CA . GLY A 1 290 ? 10.933 4.731 23.708 1.00 79.25 290 GLY A CA 1
ATOM 2293 C C . GLY A 1 290 ? 10.908 3.202 23.641 1.00 79.25 290 GLY A C 1
ATOM 2294 O O . GLY A 1 290 ? 11.961 2.579 23.757 1.00 79.25 290 GLY A O 1
ATOM 2295 N N . ALA A 1 291 ? 9.724 2.599 23.478 1.00 84.62 291 ALA A N 1
ATOM 2296 C CA . ALA A 1 291 ? 9.585 1.165 23.240 1.00 84.62 291 ALA A CA 1
ATOM 2297 C C . ALA A 1 291 ? 10.515 0.680 22.105 1.00 84.62 291 ALA A C 1
ATOM 2299 O O . ALA A 1 291 ? 10.669 1.379 21.096 1.00 84.62 291 ALA A O 1
ATOM 2300 N N . PRO A 1 292 ? 11.132 -0.509 22.240 1.00 88.06 292 PRO A N 1
ATOM 2301 C CA . PRO A 1 292 ? 11.981 -1.053 21.191 1.00 88.06 292 PRO A CA 1
ATOM 2302 C C . PRO A 1 292 ? 11.159 -1.344 19.921 1.00 88.06 292 PRO A C 1
ATOM 2304 O O . PRO A 1 292 ? 9.976 -1.685 20.028 1.00 88.06 292 PRO A O 1
ATOM 2307 N N . PRO A 1 293 ? 11.765 -1.267 18.719 1.00 85.81 293 PRO A N 1
ATOM 2308 C CA . PRO A 1 293 ? 11.054 -1.469 17.454 1.00 85.81 293 PRO A CA 1
ATOM 2309 C C . PRO A 1 293 ? 10.293 -2.798 17.362 1.00 85.81 293 PRO A C 1
ATOM 2311 O O . PRO A 1 293 ? 9.193 -2.833 16.819 1.00 85.81 293 PRO A O 1
ATOM 2314 N N . GLU A 1 294 ? 10.836 -3.871 17.939 1.00 87.12 294 GLU A N 1
ATOM 2315 C CA . GLU A 1 294 ? 10.203 -5.199 17.978 1.00 87.12 294 GLU A CA 1
ATOM 2316 C C . GLU A 1 294 ? 8.884 -5.199 18.772 1.00 87.12 294 GLU A C 1
ATOM 2318 O O . GLU A 1 294 ? 7.896 -5.818 18.369 1.00 87.12 294 GLU A O 1
ATOM 2323 N N . LEU A 1 295 ? 8.833 -4.453 19.882 1.00 88.88 295 LEU A N 1
ATOM 2324 C CA . LEU A 1 295 ? 7.618 -4.326 20.685 1.00 88.88 295 LEU A CA 1
ATOM 2325 C C . LEU A 1 295 ? 6.567 -3.485 19.952 1.00 88.88 295 LEU A C 1
ATOM 2327 O O . LEU A 1 295 ? 5.406 -3.875 19.899 1.00 88.88 295 LEU A O 1
ATOM 2331 N N . ILE A 1 296 ? 6.984 -2.386 19.316 1.00 88.38 296 ILE A N 1
ATOM 2332 C CA . ILE A 1 296 ? 6.102 -1.531 18.501 1.00 88.38 296 ILE A CA 1
ATOM 2333 C C . ILE A 1 296 ? 5.527 -2.305 17.305 1.00 88.38 296 ILE A C 1
ATOM 2335 O O . ILE A 1 296 ? 4.377 -2.099 16.923 1.00 88.38 296 ILE A O 1
ATOM 2339 N N . ALA A 1 297 ? 6.310 -3.203 16.705 1.00 87.25 297 ALA A N 1
ATOM 2340 C CA . ALA A 1 297 ? 5.862 -4.002 15.570 1.00 87.25 297 ALA A CA 1
ATOM 2341 C C . ALA A 1 297 ? 4.753 -5.000 15.950 1.00 87.25 297 ALA A C 1
ATOM 2343 O O . ALA A 1 297 ? 3.827 -5.215 15.169 1.00 87.25 297 ALA A O 1
ATOM 2344 N N . THR A 1 298 ? 4.830 -5.585 17.150 1.00 90.19 298 THR A N 1
ATOM 2345 C CA . THR A 1 298 ? 3.835 -6.544 17.667 1.00 90.19 298 THR A CA 1
ATOM 2346 C C . THR A 1 298 ? 2.633 -5.867 18.336 1.00 90.19 298 THR A C 1
ATOM 2348 O O . THR A 1 298 ? 1.529 -6.413 18.302 1.00 90.19 298 THR A O 1
ATOM 2351 N N . HIS A 1 299 ? 2.826 -4.663 18.883 1.00 92.81 299 HIS A N 1
ATOM 2352 C CA . HIS A 1 299 ? 1.805 -3.833 19.530 1.00 92.81 299 HIS A CA 1
ATOM 2353 C C . HIS A 1 299 ? 1.648 -2.519 18.750 1.00 92.81 299 HIS A C 1
ATOM 2355 O O . HIS A 1 299 ? 2.235 -1.496 19.108 1.00 92.81 299 HIS A O 1
ATOM 2361 N N . PRO A 1 300 ? 0.880 -2.525 17.648 1.00 91.44 300 PRO A N 1
ATOM 2362 C CA . PRO A 1 300 ? 0.868 -1.423 16.687 1.00 91.44 300 PRO A CA 1
ATOM 2363 C C . PRO A 1 300 ? 0.171 -0.151 17.198 1.00 91.44 300 PRO A C 1
ATOM 2365 O O . PRO A 1 300 ? 0.235 0.890 16.533 1.00 91.44 300 PRO A O 1
ATOM 2368 N N . LEU A 1 301 ? -0.511 -0.211 18.348 1.00 94.00 301 LEU A N 1
ATOM 2369 C CA . LEU A 1 301 ? -1.300 0.887 18.896 1.00 94.00 301 LEU A CA 1
ATOM 2370 C C . LEU A 1 301 ? -0.566 1.588 20.038 1.00 94.00 301 LEU A C 1
ATOM 2372 O O . LEU A 1 301 ? -0.124 0.969 20.999 1.00 94.00 301 LEU A O 1
ATOM 2376 N N . ARG A 1 302 ? -0.526 2.917 19.972 1.00 92.50 302 ARG A N 1
ATOM 2377 C CA . ARG A 1 302 ? -0.062 3.765 21.072 1.00 92.50 302 ARG A CA 1
ATOM 2378 C C . ARG A 1 302 ? -1.170 4.039 22.084 1.00 92.50 302 ARG A C 1
ATOM 2380 O O . ARG A 1 302 ? -0.900 4.158 23.271 1.00 92.50 302 ARG A O 1
ATOM 2387 N N . ALA A 1 303 ? -2.399 4.188 21.600 1.00 93.25 303 ALA A N 1
ATOM 2388 C CA . ALA A 1 303 ? -3.594 4.362 22.415 1.00 93.25 303 ALA A CA 1
ATOM 2389 C C . ALA A 1 303 ? -4.810 3.834 21.650 1.00 93.25 303 ALA A C 1
ATOM 2391 O O . ALA A 1 303 ? -4.863 3.911 20.420 1.00 93.25 303 ALA A O 1
ATOM 2392 N N . ALA A 1 304 ? -5.793 3.314 22.373 1.00 95.00 304 ALA A N 1
ATOM 2393 C CA . ALA A 1 304 ? -7.041 2.844 21.797 1.00 95.00 304 ALA A CA 1
ATOM 2394 C C . ALA A 1 304 ? -8.175 2.987 22.810 1.00 95.00 304 ALA A C 1
ATOM 2396 O O . ALA A 1 304 ? -7.950 2.896 24.016 1.00 95.00 304 ALA A O 1
ATOM 2397 N N . LYS A 1 305 ? -9.390 3.207 22.316 1.00 95.31 305 LYS A N 1
ATOM 2398 C CA . LYS A 1 305 ? -10.600 3.261 23.131 1.00 95.31 305 LYS A CA 1
ATOM 2399 C C . LYS A 1 305 ? -11.792 2.787 22.314 1.00 95.31 305 LYS A C 1
ATOM 2401 O O . LYS A 1 305 ? -11.960 3.213 21.174 1.00 95.31 305 LYS A O 1
ATOM 2406 N N . ILE A 1 306 ? -12.636 1.953 22.913 1.00 95.19 306 ILE A N 1
ATOM 2407 C CA . ILE A 1 306 ? -13.970 1.644 22.385 1.00 95.19 306 ILE A CA 1
ATOM 2408 C C . ILE A 1 306 ? -15.020 2.218 23.322 1.00 95.19 306 ILE A C 1
ATOM 2410 O O . ILE A 1 306 ? -14.938 2.017 24.532 1.00 95.19 306 ILE A O 1
ATOM 2414 N N . ILE A 1 307 ? -16.010 2.898 22.751 1.00 94.88 307 ILE A N 1
ATOM 2415 C CA . ILE A 1 307 ? -17.212 3.354 23.451 1.00 94.88 307 ILE A CA 1
ATOM 2416 C C . ILE A 1 307 ? -18.388 2.536 22.930 1.00 94.88 307 ILE A C 1
ATOM 2418 O O . ILE A 1 307 ? -18.587 2.438 21.719 1.00 94.88 307 ILE A O 1
ATOM 2422 N N . VAL A 1 308 ? -19.166 1.947 23.837 1.00 93.81 308 VAL A N 1
ATOM 2423 C CA . VAL A 1 308 ? -20.359 1.168 23.488 1.00 93.81 308 VAL A CA 1
ATOM 2424 C C . VAL A 1 308 ? -21.598 1.975 23.854 1.00 93.81 308 VAL A C 1
ATOM 2426 O O . VAL A 1 308 ? -21.693 2.533 24.943 1.00 93.81 308 VAL A O 1
ATOM 2429 N N . GLU A 1 309 ? -22.578 2.049 22.967 1.00 93.12 309 GLU A N 1
ATOM 2430 C CA . GLU A 1 309 ? -23.861 2.714 23.190 1.00 93.12 309 GLU A CA 1
ATOM 2431 C C . GLU A 1 309 ? -24.995 1.732 22.918 1.00 93.12 309 GLU A C 1
ATOM 2433 O O . GLU A 1 309 ? -24.959 0.999 21.937 1.00 93.12 309 GLU A O 1
ATOM 2438 N N . GLU A 1 310 ? -25.999 1.694 23.790 1.00 91.19 310 GLU A N 1
ATOM 2439 C CA . GLU A 1 310 ? -27.207 0.910 23.533 1.00 91.19 310 GLU A CA 1
ATOM 2440 C C . GLU A 1 310 ? -28.112 1.674 22.567 1.00 91.19 310 GLU A C 1
ATOM 2442 O O . GLU A 1 310 ? -28.235 2.898 22.661 1.00 91.19 310 GLU A O 1
ATOM 2447 N N . ILE A 1 311 ? -28.727 0.956 21.631 1.00 92.56 311 ILE A N 1
ATOM 2448 C CA . ILE A 1 311 ? -29.640 1.538 20.655 1.00 92.56 311 ILE A CA 1
ATOM 2449 C C . ILE A 1 311 ? -31.050 1.591 21.285 1.00 92.56 311 ILE A C 1
ATOM 2451 O O . ILE A 1 311 ? -31.654 0.537 21.488 1.00 92.56 311 ILE A O 1
ATOM 2455 N N . PRO A 1 312 ? -31.604 2.783 21.607 1.00 88.50 312 PRO A N 1
ATOM 2456 C CA . PRO A 1 312 ? -32.799 2.885 22.455 1.00 88.50 312 PRO A CA 1
ATOM 2457 C C . PRO A 1 312 ? -34.067 2.245 21.880 1.00 88.50 312 PRO A C 1
ATOM 2459 O O . PRO A 1 312 ? -34.939 1.824 22.637 1.00 88.50 312 PRO A O 1
ATOM 2462 N N . ASP A 1 313 ? -34.197 2.201 20.554 1.00 90.25 313 ASP A N 1
ATOM 2463 C CA . ASP A 1 313 ? -35.347 1.628 19.851 1.00 90.25 313 ASP A CA 1
ATOM 2464 C C . ASP A 1 313 ? -35.184 0.129 19.546 1.00 90.25 313 ASP A C 1
ATOM 2466 O O . ASP A 1 313 ? -36.113 -0.490 19.024 1.00 90.25 313 ASP A O 1
ATOM 2470 N N . ASN A 1 314 ? -34.046 -0.475 19.910 1.00 88.88 314 ASN A N 1
ATOM 2471 C CA . ASN A 1 314 ? -33.758 -1.881 19.650 1.00 88.88 314 ASN A CA 1
ATOM 2472 C C . ASN A 1 314 ? -32.967 -2.533 20.808 1.00 88.88 314 ASN A C 1
ATOM 2474 O O . ASN A 1 314 ? -31.739 -2.645 20.740 1.00 88.88 314 ASN A O 1
ATOM 2478 N N . PRO A 1 315 ? -33.653 -2.968 21.884 1.00 86.00 315 PRO A N 1
ATOM 2479 C CA . PRO A 1 315 ? -33.012 -3.564 23.054 1.00 86.00 315 PRO A CA 1
ATOM 2480 C C . PRO A 1 315 ? -32.115 -4.756 22.700 1.00 86.00 315 PRO A C 1
ATOM 2482 O O . PRO A 1 315 ? -32.499 -5.632 21.924 1.00 86.00 315 PRO A O 1
ATOM 2485 N N . GLY A 1 316 ? -30.921 -4.803 23.294 1.00 84.00 316 GLY A N 1
ATOM 2486 C CA . GLY A 1 316 ? -29.908 -5.824 23.004 1.00 84.00 316 GLY A CA 1
ATOM 2487 C C . GLY A 1 316 ? -29.039 -5.535 21.774 1.00 84.00 316 GLY A C 1
ATOM 2488 O O . GLY A 1 316 ? -28.095 -6.284 21.518 1.00 84.00 316 GLY A O 1
ATOM 2489 N N . PHE A 1 317 ? -29.303 -4.450 21.037 1.00 87.88 317 PHE A N 1
ATOM 2490 C CA . PHE A 1 317 ? -28.399 -3.950 20.007 1.00 87.88 317 PHE A CA 1
ATOM 2491 C C . PHE A 1 317 ? -27.528 -2.823 20.552 1.00 87.88 317 PHE A C 1
ATOM 2493 O O . PHE A 1 317 ? -27.996 -1.890 21.207 1.00 87.88 317 PHE A O 1
ATOM 2500 N N . PHE A 1 318 ? -26.244 -2.899 20.216 1.00 89.31 318 PHE A N 1
ATOM 2501 C CA . PHE A 1 318 ? -25.239 -1.935 20.631 1.00 89.31 318 PHE A CA 1
ATOM 2502 C C . PHE A 1 318 ? -24.523 -1.349 19.417 1.00 89.31 318 PHE A C 1
ATOM 2504 O O . PHE A 1 318 ? -24.293 -2.030 18.416 1.00 89.31 318 PHE A O 1
ATOM 2511 N N . LYS A 1 319 ? -24.139 -0.084 19.530 1.00 90.75 319 LYS A N 1
ATOM 2512 C CA . LYS A 1 319 ? -23.247 0.619 18.617 1.00 90.75 319 LYS A CA 1
ATOM 2513 C C . LYS A 1 319 ? -21.880 0.744 19.282 1.00 90.75 319 LYS A C 1
ATOM 2515 O O . LYS A 1 319 ? -21.798 1.205 20.415 1.00 90.75 319 LYS A O 1
ATOM 2520 N N . CYS A 1 320 ? -20.818 0.370 18.575 1.00 90.25 320 CYS A N 1
ATOM 2521 C CA . CYS A 1 320 ? -19.444 0.526 19.049 1.00 90.25 320 CYS A CA 1
ATOM 2522 C C . CYS A 1 320 ? -18.736 1.617 18.238 1.00 90.25 320 CYS A C 1
ATOM 2524 O O . CYS A 1 320 ? -18.716 1.543 17.010 1.00 90.25 320 CYS A O 1
ATOM 2526 N N . ASP A 1 321 ? -18.145 2.599 18.915 1.00 93.69 321 ASP A N 1
ATOM 2527 C CA . ASP A 1 321 ? -17.237 3.587 18.325 1.00 93.69 321 ASP A CA 1
ATOM 2528 C C . ASP A 1 321 ? -15.795 3.250 18.724 1.00 93.69 321 ASP A C 1
ATOM 2530 O O . ASP A 1 321 ? -15.453 3.290 19.908 1.00 93.69 321 ASP A O 1
ATOM 2534 N N . LEU A 1 322 ? -14.970 2.862 17.747 1.00 93.69 322 LEU A N 1
ATOM 2535 C CA . LEU A 1 322 ? -13.564 2.502 17.934 1.00 93.69 322 LEU A CA 1
ATOM 2536 C C . LEU A 1 322 ? -12.674 3.681 17.541 1.00 93.69 322 LEU A C 1
ATOM 2538 O O . LEU A 1 322 ? -12.622 4.072 16.377 1.00 93.69 322 LEU A O 1
ATOM 2542 N N . GLN A 1 323 ? -11.880 4.161 18.492 1.00 93.44 323 GLN A N 1
ATOM 2543 C CA . GLN A 1 323 ? -10.867 5.186 18.273 1.00 93.44 323 GLN A CA 1
ATOM 2544 C C . GLN A 1 323 ? -9.487 4.583 18.525 1.00 93.44 323 GLN A C 1
ATOM 2546 O O . GLN A 1 323 ? -9.217 4.055 19.603 1.00 93.44 323 GLN A O 1
ATOM 2551 N N . VAL A 1 324 ? -8.606 4.648 17.526 1.00 93.38 324 VAL A N 1
ATOM 2552 C CA . VAL A 1 324 ? -7.256 4.073 17.596 1.00 93.38 324 VAL A CA 1
ATOM 2553 C C . VAL A 1 324 ? -6.204 5.074 17.155 1.00 93.38 324 VAL A C 1
ATOM 2555 O O . VAL A 1 324 ? -6.380 5.797 16.177 1.00 93.38 324 VAL A O 1
ATOM 2558 N N . MET A 1 325 ? -5.085 5.083 17.869 1.00 92.44 325 MET A N 1
ATOM 2559 C CA . MET A 1 325 ? -3.906 5.874 17.553 1.00 92.44 325 MET A CA 1
ATOM 2560 C C . MET A 1 325 ? -2.729 4.922 17.314 1.00 92.44 325 MET A C 1
ATOM 2562 O O . MET A 1 325 ? -2.240 4.319 18.273 1.00 92.44 325 MET A O 1
ATOM 2566 N N . PRO A 1 326 ? -2.257 4.762 16.067 1.00 91.81 326 PRO A N 1
ATOM 2567 C CA . PRO A 1 326 ? -1.102 3.924 15.780 1.00 91.81 326 PRO A CA 1
ATOM 2568 C C . PRO A 1 326 ? 0.206 4.589 16.223 1.00 91.81 326 PRO A C 1
ATOM 2570 O O . PRO A 1 326 ? 0.277 5.805 16.428 1.00 91.81 326 PRO A O 1
ATOM 2573 N N . HIS A 1 327 ? 1.277 3.802 16.308 1.00 89.31 327 HIS A N 1
ATOM 2574 C CA . HIS A 1 327 ? 2.627 4.361 16.340 1.00 89.31 327 HIS A CA 1
ATOM 2575 C C . HIS A 1 327 ? 2.973 4.986 14.982 1.00 89.31 327 HIS A C 1
ATOM 2577 O O . HIS A 1 327 ? 2.830 4.353 13.935 1.00 89.31 327 HIS A O 1
ATOM 2583 N N . PHE A 1 328 ? 3.430 6.240 14.990 1.00 82.94 328 PHE A N 1
ATOM 2584 C CA . PHE A 1 328 ? 3.764 6.945 13.756 1.00 82.94 328 PHE A CA 1
ATOM 2585 C C . PHE A 1 328 ? 5.142 6.547 13.234 1.00 82.94 328 PHE A C 1
ATOM 2587 O O . PHE A 1 328 ? 6.141 6.638 13.946 1.00 82.94 328 PHE A O 1
ATOM 2594 N N . GLN A 1 329 ? 5.188 6.166 11.960 1.00 80.69 329 GLN A N 1
ATOM 2595 C CA . GLN A 1 329 ? 6.428 6.008 11.204 1.00 80.69 329 GLN A CA 1
ATOM 2596 C C . GLN A 1 329 ? 6.938 7.370 10.702 1.00 80.69 329 GLN A C 1
ATOM 2598 O O . GLN A 1 329 ? 6.156 8.290 10.446 1.00 80.69 329 GLN A O 1
ATOM 2603 N N . ILE A 1 330 ? 8.261 7.497 10.561 1.00 80.25 330 ILE A N 1
ATOM 2604 C CA . ILE A 1 330 ? 8.902 8.699 10.014 1.00 80.25 330 ILE A CA 1
ATOM 2605 C C . ILE A 1 330 ? 8.597 8.787 8.514 1.00 80.25 330 ILE A C 1
ATOM 2607 O O . ILE A 1 330 ? 8.835 7.842 7.769 1.00 80.25 330 ILE A O 1
ATOM 2611 N N . GLU A 1 331 ? 8.086 9.939 8.079 1.00 75.50 331 GLU A N 1
ATOM 2612 C CA . GLU A 1 331 ? 7.732 10.206 6.675 1.00 75.50 331 GLU A CA 1
ATOM 2613 C C . GLU A 1 331 ? 8.774 11.067 5.951 1.00 75.50 331 GLU A C 1
ATOM 2615 O O . GLU A 1 331 ? 8.908 10.996 4.737 1.00 75.50 331 GLU A O 1
ATOM 2620 N N . GLY A 1 332 ? 9.494 11.906 6.693 1.00 72.88 332 GLY A N 1
ATOM 2621 C CA . GLY A 1 332 ? 10.463 12.856 6.163 1.00 72.88 332 GLY A CA 1
ATOM 2622 C C . GLY A 1 332 ? 10.952 13.795 7.261 1.00 72.88 332 GLY A C 1
ATOM 2623 O O . GLY A 1 332 ? 10.319 13.912 8.313 1.00 72.88 332 GLY A O 1
ATOM 2624 N N . ILE A 1 333 ? 12.092 14.443 7.028 1.00 78.50 333 ILE A N 1
ATOM 2625 C CA . ILE A 1 333 ? 12.718 15.379 7.968 1.00 78.50 333 ILE A CA 1
ATOM 2626 C C . ILE A 1 333 ? 13.133 16.627 7.182 1.00 78.50 333 ILE A C 1
ATOM 2628 O O . ILE A 1 333 ? 13.908 16.522 6.234 1.00 78.50 333 ILE A O 1
ATOM 2632 N N . ASP A 1 334 ? 12.633 17.804 7.575 1.00 75.06 334 ASP A N 1
ATOM 2633 C CA . ASP A 1 334 ? 13.147 19.086 7.073 1.00 75.06 334 ASP A CA 1
ATOM 2634 C C . ASP A 1 334 ? 14.387 19.472 7.891 1.00 75.06 334 ASP A C 1
ATOM 2636 O O . ASP A 1 334 ? 14.292 19.750 9.089 1.00 75.06 334 ASP A O 1
ATOM 2640 N N . ILE A 1 335 ? 15.565 19.439 7.263 1.00 78.50 335 ILE A N 1
ATOM 2641 C CA . ILE A 1 335 ? 16.841 19.748 7.914 1.00 78.50 335 ILE A CA 1
ATOM 2642 C C . ILE A 1 335 ? 17.312 21.119 7.440 1.00 78.50 335 ILE A C 1
ATOM 2644 O O . ILE A 1 335 ? 17.696 21.302 6.285 1.00 78.50 335 ILE A O 1
ATOM 2648 N N . ARG A 1 336 ? 17.362 22.081 8.365 1.00 79.56 336 ARG A N 1
ATOM 2649 C CA . ARG A 1 336 ? 17.967 23.396 8.122 1.00 79.56 336 ARG A CA 1
ATOM 2650 C C . ARG A 1 336 ? 19.376 23.429 8.687 1.00 79.56 336 ARG A C 1
ATOM 2652 O O . ARG A 1 336 ? 19.573 23.280 9.889 1.00 79.56 336 ARG A O 1
ATOM 2659 N N . LEU A 1 337 ? 20.353 23.651 7.814 1.00 81.00 337 LEU A N 1
ATOM 2660 C CA . LEU A 1 337 ? 21.752 23.810 8.195 1.00 81.00 337 LEU A CA 1
ATOM 2661 C C . LEU A 1 337 ? 22.092 25.300 8.266 1.00 81.00 337 LEU A C 1
ATOM 2663 O O . LEU A 1 337 ? 22.003 26.012 7.268 1.00 81.00 337 LEU A O 1
ATOM 2667 N N . SER A 1 338 ? 22.505 25.766 9.442 1.00 82.62 338 SER A N 1
ATOM 2668 C CA . SER A 1 338 ? 23.025 27.119 9.645 1.00 82.62 338 SER A CA 1
ATOM 2669 C C . SER A 1 338 ? 24.442 27.051 10.200 1.00 82.62 338 SER A C 1
ATOM 2671 O O . SER A 1 338 ? 24.661 26.494 11.276 1.00 82.62 338 SER A O 1
ATOM 2673 N N . LEU A 1 339 ? 25.402 27.643 9.487 1.00 83.44 339 LEU A N 1
ATOM 2674 C CA . LEU A 1 339 ? 26.760 27.812 9.993 1.00 83.44 339 LEU A CA 1
ATOM 2675 C C . LEU A 1 339 ? 26.796 29.054 10.890 1.00 83.44 339 LEU A C 1
ATOM 2677 O O . LEU A 1 339 ? 26.564 30.166 10.420 1.00 83.44 339 LEU A O 1
ATOM 2681 N N . VAL A 1 340 ? 27.087 28.869 12.174 1.00 87.25 340 VAL A N 1
ATOM 2682 C CA . VAL A 1 340 ? 27.179 29.961 13.151 1.00 87.25 340 VAL A CA 1
ATOM 2683 C C . VAL A 1 340 ? 28.564 29.976 13.791 1.00 87.25 340 VAL A C 1
ATOM 2685 O O . VAL A 1 340 ? 29.125 28.927 14.092 1.00 87.25 340 VAL A O 1
ATOM 2688 N N . ALA A 1 341 ? 29.127 31.171 13.996 1.00 83.25 341 ALA A N 1
ATOM 2689 C CA . ALA A 1 341 ? 30.443 31.335 14.626 1.00 83.25 341 ALA A CA 1
ATOM 2690 C C . ALA A 1 341 ? 30.438 30.941 16.116 1.00 83.25 341 ALA A C 1
ATOM 2692 O O . ALA A 1 341 ? 31.465 30.559 16.668 1.00 83.25 341 ALA A O 1
ATOM 2693 N N . GLN A 1 342 ? 29.271 31.012 16.757 1.00 79.38 342 GLN A N 1
ATOM 2694 C CA . GLN A 1 342 ? 29.025 30.521 18.103 1.00 79.38 342 GLN A CA 1
ATOM 2695 C C . GLN A 1 342 ? 27.606 29.957 18.142 1.00 79.38 342 GLN A C 1
ATOM 2697 O O . GLN A 1 342 ? 26.680 30.593 17.634 1.00 79.38 342 GLN A O 1
ATOM 2702 N N . LEU A 1 343 ? 27.439 28.762 18.712 1.00 85.12 343 LEU A N 1
ATOM 2703 C CA . LEU A 1 343 ? 26.112 28.182 18.900 1.00 85.12 343 LEU A CA 1
ATOM 2704 C C . LEU A 1 343 ? 25.269 29.120 19.782 1.00 85.12 343 LEU A C 1
ATOM 2706 O O . LEU A 1 343 ? 25.801 29.641 20.772 1.00 85.12 343 LEU A O 1
ATOM 2710 N N . PRO A 1 344 ? 23.988 29.353 19.442 1.00 76.75 344 PRO A N 1
ATOM 2711 C CA . PRO A 1 344 ? 23.078 30.063 20.327 1.00 76.75 344 PRO A CA 1
ATOM 2712 C C . PRO A 1 344 ? 23.090 29.366 21.686 1.00 76.75 344 PRO A C 1
ATOM 2714 O O . PRO A 1 344 ? 23.008 28.142 21.755 1.00 76.75 344 PRO A O 1
ATOM 2717 N N . LYS A 1 345 ? 23.240 30.133 22.765 1.00 74.00 345 LYS A N 1
ATOM 2718 C CA . LYS A 1 345 ? 22.971 29.598 24.099 1.00 74.00 345 LYS A CA 1
ATOM 2719 C C . LYS A 1 345 ? 21.455 29.491 24.232 1.00 74.00 345 LYS A C 1
ATOM 2721 O O . LYS A 1 345 ? 20.770 30.454 23.887 1.00 74.00 345 LYS A O 1
ATOM 2726 N N . ASP A 1 346 ? 20.969 28.337 24.676 1.00 70.44 346 ASP A N 1
ATOM 2727 C CA . ASP A 1 346 ? 19.541 28.098 24.896 1.00 70.44 346 ASP A CA 1
ATOM 2728 C C . ASP A 1 346 ? 18.960 29.236 25.754 1.00 70.44 346 ASP A C 1
ATOM 2730 O O . ASP A 1 346 ? 19.539 29.589 26.786 1.00 70.44 346 ASP A O 1
ATOM 2734 N N . SER A 1 347 ? 17.891 29.875 25.261 1.00 48.75 347 SER A N 1
ATOM 2735 C CA . SER A 1 347 ? 17.177 30.950 25.976 1.00 48.75 347 SER A CA 1
ATOM 2736 C C . SER A 1 347 ? 16.192 30.364 26.972 1.00 48.75 347 SER A C 1
ATOM 2738 O O . SER A 1 347 ? 15.502 29.399 26.571 1.00 48.75 347 SER A O 1
#

pLDDT: mean 91.52, std 6.57, range [48.75, 98.56]

Radius of gyration: 23.62 Å; chains: 1; bounding box: 68×60×61 Å

Foldseek 3Di:
DCVQAVVDVVHPQALEAEDADAAALDDVRLVVLLVVLVVCVNSLYAYEEAHAPRNLVHPHNVCPVVPPALVVSCVDPSNPSLVVSQQDLSLLSYAYEDDWFAPDEFDAPVHDDDPDHDGQPAPPPPPVSTDTGGCSVLLVVLQVVLCVQQVASQQRFDPVSSFKDAQQDWYWDDPVPDIDTDFRHSDAQDPVNLVSVLQCAHFYFHGDPPHRMTGGHFAFGNHNQDDDPDPVSSVVSRLSRGVSVSSVVSVVVSVCSNVVVVCPPPPDDQVRVQVVNVVVLVVLEDCDDPDDPSNCSNNFFPDKHKHWDADVVDGPDIDIDIDTDGDDDDNDDDDDDDDDPDDDDDD

Sequence (347 aa):
VYVDDYDTPGGEPVSVMITNYEFGREAPDIGLLTDLSRIAAAAHCPVLGAAGHKFFGKSSVDELPKIHDLANYMERAEYLRWKGFRESEDSRYVGLCLPRFLLRLPYGAENPVRAFNYEEHVDDEGHQNFLWGNATFALAVNIARSFKENGWAVNIRGPEAGGKVEALPIHLYDAGRGLQSKIPTEIIIPETRELEFANAGFIPLSYYKNSDYACFFSANSTQKPALYTTDEATANSRINSRLPYIFLVSRLAHYLKVLQRENIGSTKDKTALESELNNWLGTLVTEMVGAPPELIATHPLRAAKIIVEEIPDNPGFFKCDLQVMPHFQIEGIDIRLSLVAQLPKDS

Organism: NCBI:txid652676

Secondary structure (DSSP, 8-state):
-IIIIIISTT------EEEEEEE-SSHHHHHHHHHHHHHHHHHT--EEEEE-TTTTT-SSGGGGGG-S-HHHHHTSGGGHHHHHHHHSGGGGGEEEEES-EE-SPPSBTTB--SSS------SSSGGGGS-EE-HHHHHHHHHHHHHHHHSSS---SSTTTT-EE-S----EEE-SSSEEEPPSBSS---HHHHHHHHHTT-EEEEE-TTSS-EEE---B-S--PPP-SSHHHHHHHHHHTBHHHHHHHHHHHHHHHHHHHHHTT----HHHHHHHHHHHHHTTB---TT--HHHHHHS-EEEEEEEEEE-TTSTT-EEEEEEEEEPPPP----------SSPPPP-

InterPro domains:
  IPR010269 Type VI secretion system TssC-like [PTHR35565] (1-345)
  IPR010269 Type VI secretion system TssC-like [TIGR03355] (1-344)
  IPR044031 TssC1, N-terminal [PF05943] (1-223)
  IPR044032 TssC1, C-terminal [PF18945] (232-343)